Protein AF-A0A7D9LJ79-F1 (afdb_monomer_lite)

Organism: Paramuricea clavata (NCBI:txid317549)

Sequence (318 aa):
ALTKGDRRAATGADLSQFNFDTPYGRNALRQMYSAICESRLFPGVALSAVLTLANASKEYDLDEFIQIMQNCLMSIGVLIDASMVASGVKDKEAGDVSRFLNRILGLSVEKQNLIFNYFCECLHAVIEAAKREGKYNQGVTDIQATSIKIIGEPQEVFTEIRRGTVGTKHVKLLTDRGVSWEMALNRKEQSKGKMDGFYCSKKEQKGIRLYLLAIQKESSTHLFTITRPNTGISPFEEEKSNLLNKYICIPSKDAEAGWKVQYERTLDRCIHGIGCKRSKTCRVGCRTTEIHLLCGGIIPLLSLLETTVARRANSLEL

Radius of gyration: 24.1 Å; chains: 1; bounding box: 59×46×62 Å

pLDDT: mean 79.86, std 15.98, range [24.75, 98.06]

Foldseek 3Di:
DDDDDDPVVPPQDPPPPDDLLDPLNLVLQLQCQLQLLVLHARPQDDPVQLCVSLVPPDDDDSNRLSVLLVVLCVQLVQDDDNVCSVVGGDPVPRRPNVSVLVSLVPDPSSSSSNNVSSSVSSSVRSQVVCVVVVNHDDDDPPLDAPDKDWDDDWAFPPPVVDPDDKTKTKIKIKGFRFQALVNLVVVLVPADDPLFAKKWFPDAQVNAIFIWTWGDDPVDPFWTFIAGRQRGTDPDIDGNVRRVVTIDGDDSVVRNVNRNVQNVCLQQDAPNPDPDPCPNPDNHSRRIDMDMDIDMPCVSCVVVVVVVCVVCVVVPVD

Structure (mmCIF, N/CA/C/O backbone):
data_AF-A0A7D9LJ79-F1
#
_entry.id   AF-A0A7D9LJ79-F1
#
loop_
_atom_site.group_PDB
_atom_site.id
_atom_site.type_symbol
_atom_site.label_atom_id
_atom_site.label_alt_id
_atom_site.label_comp_id
_atom_site.label_asym_id
_atom_site.label_entity_id
_atom_site.label_seq_id
_atom_site.pdbx_PDB_ins_code
_atom_site.Cartn_x
_atom_site.Cartn_y
_atom_site.Cartn_z
_atom_site.occupancy
_atom_site.B_iso_or_equiv
_atom_site.auth_seq_id
_atom_site.auth_comp_id
_atom_site.auth_asym_id
_atom_site.auth_atom_id
_atom_site.pdbx_PDB_model_num
ATOM 1 N N . ALA A 1 1 ? -12.788 -27.646 27.707 1.00 34.09 1 ALA A N 1
ATOM 2 C CA . ALA A 1 1 ? -12.912 -27.570 29.177 1.00 34.09 1 ALA A CA 1
ATOM 3 C C . ALA A 1 1 ? -11.710 -26.776 29.672 1.00 34.09 1 ALA A C 1
ATOM 5 O O . ALA A 1 1 ? -10.616 -27.158 29.303 1.00 34.09 1 ALA A O 1
ATOM 6 N N . LEU A 1 2 ? -11.783 -25.640 30.359 1.00 24.75 2 LEU A N 1
ATOM 7 C CA . LEU A 1 2 ? -12.844 -24.946 31.093 1.00 24.75 2 LEU A CA 1
ATOM 8 C C . LEU A 1 2 ? -13.334 -23.724 30.286 1.00 24.75 2 LEU A C 1
ATOM 10 O O . LEU A 1 2 ? -12.544 -22.883 29.886 1.00 24.75 2 LEU A O 1
ATOM 14 N N . THR A 1 3 ? -14.555 -23.720 29.753 1.00 29.59 3 THR A N 1
ATOM 15 C CA . THR A 1 3 ? -15.785 -23.199 30.386 1.00 29.59 3 THR A CA 1
ATOM 16 C C . THR A 1 3 ? -15.711 -21.739 30.833 1.00 29.59 3 THR A C 1
ATOM 18 O O . THR A 1 3 ? -15.170 -21.434 31.885 1.00 29.59 3 THR A O 1
ATOM 21 N N . LYS A 1 4 ? -16.436 -20.895 30.087 1.00 31.94 4 LYS A N 1
ATOM 22 C CA . LYS A 1 4 ? -17.383 -19.929 30.664 1.00 31.94 4 LYS A CA 1
ATOM 23 C C . LYS A 1 4 ? -16.798 -18.989 31.733 1.00 31.94 4 LYS A C 1
ATOM 25 O O . LYS A 1 4 ? -17.348 -18.881 32.820 1.00 31.94 4 LYS A O 1
ATOM 30 N N . GLY A 1 5 ? -15.720 -18.289 31.392 1.00 26.50 5 GLY A N 1
ATOM 31 C CA . GLY A 1 5 ? -15.383 -17.014 32.023 1.00 26.50 5 GLY A CA 1
ATOM 32 C C . GLY A 1 5 ? -16.155 -15.900 31.321 1.00 26.50 5 GLY A C 1
ATOM 33 O O . GLY A 1 5 ? -16.193 -15.846 30.094 1.00 26.50 5 GLY A O 1
ATOM 34 N N . ASP A 1 6 ? -16.833 -15.083 32.104 1.00 28.97 6 ASP A N 1
ATOM 35 C CA . ASP A 1 6 ? -17.803 -14.071 31.716 1.00 28.97 6 ASP A CA 1
ATOM 36 C C . ASP A 1 6 ? -17.323 -13.124 30.590 1.00 28.97 6 ASP A C 1
ATOM 38 O O . ASP A 1 6 ? -16.462 -12.268 30.787 1.00 28.97 6 ASP A O 1
ATOM 42 N N . ARG A 1 7 ? -17.909 -13.241 29.386 1.00 36.59 7 ARG A N 1
ATOM 43 C CA . ARG A 1 7 ? -17.680 -12.297 28.269 1.00 36.59 7 ARG A CA 1
ATOM 44 C C . ARG A 1 7 ? -18.276 -10.907 28.533 1.00 36.59 7 ARG A C 1
ATOM 46 O O . ARG A 1 7 ? -18.107 -10.019 27.703 1.00 36.59 7 ARG A O 1
ATOM 53 N N . ARG A 1 8 ? -18.969 -10.699 29.659 1.00 34.59 8 ARG A N 1
ATOM 54 C CA . ARG A 1 8 ? -19.566 -9.407 30.020 1.00 34.59 8 ARG A CA 1
ATOM 55 C C . ARG A 1 8 ? -18.608 -8.453 30.737 1.00 34.59 8 ARG A C 1
ATOM 57 O O . ARG A 1 8 ? -19.015 -7.341 31.032 1.00 34.59 8 ARG A O 1
ATOM 64 N N . ALA A 1 9 ? -17.345 -8.820 30.961 1.00 34.16 9 ALA A N 1
ATOM 65 C CA . ALA A 1 9 ? -16.364 -7.899 31.550 1.00 34.16 9 ALA A CA 1
ATOM 66 C C . ALA A 1 9 ? -15.788 -6.858 30.558 1.00 34.16 9 ALA A C 1
ATOM 68 O O . ALA A 1 9 ? -15.045 -5.974 30.967 1.00 34.16 9 ALA A O 1
ATOM 69 N N . ALA A 1 10 ? -16.139 -6.934 29.268 1.00 34.66 10 ALA A N 1
ATOM 70 C CA . ALA A 1 10 ? -15.730 -5.975 28.237 1.00 34.66 10 ALA A CA 1
ATOM 71 C C . ALA A 1 10 ? -16.951 -5.293 27.586 1.00 34.66 10 ALA A C 1
ATOM 73 O O . ALA A 1 10 ? -17.158 -5.355 26.378 1.00 34.66 10 ALA A O 1
ATOM 74 N N . THR A 1 11 ? -17.809 -4.659 28.385 1.00 34.75 11 THR A N 1
ATOM 75 C CA . THR A 1 11 ? -18.943 -3.844 27.905 1.00 34.75 11 THR A CA 1
ATOM 76 C C . THR A 1 11 ? -18.505 -2.427 27.516 1.00 34.75 11 THR A C 1
ATOM 78 O O . THR A 1 11 ? -18.997 -1.458 28.085 1.00 34.75 11 THR A O 1
ATOM 81 N N . GLY A 1 12 ? -17.562 -2.285 26.578 1.00 37.66 12 GLY A N 1
ATOM 82 C CA . GLY A 1 12 ? -17.050 -0.958 26.194 1.00 37.66 12 GLY A CA 1
ATOM 83 C C . GLY A 1 12 ? -16.812 -0.733 24.704 1.00 37.66 12 GLY A C 1
ATOM 84 O O . GLY A 1 12 ? -17.188 0.310 24.185 1.00 37.66 12 GLY A O 1
ATOM 85 N N . ALA A 1 13 ? -16.240 -1.701 23.989 1.00 37.84 13 ALA A N 1
ATOM 86 C CA . ALA A 1 13 ? -16.004 -1.566 22.556 1.00 37.84 13 ALA A CA 1
ATOM 87 C C . ALA A 1 13 ? -16.075 -2.941 21.891 1.00 37.84 13 ALA A C 1
ATOM 89 O O . ALA A 1 13 ? -15.275 -3.830 22.181 1.00 37.84 13 ALA A O 1
ATOM 90 N N . ASP A 1 14 ? -17.054 -3.125 21.010 1.00 37.38 14 ASP A N 1
ATOM 91 C CA . ASP A 1 14 ? -17.137 -4.295 20.144 1.00 37.38 14 ASP A CA 1
ATOM 92 C C . ASP A 1 14 ? -15.974 -4.245 19.138 1.00 37.38 14 ASP A C 1
ATOM 94 O O . ASP A 1 14 ? -16.037 -3.588 18.099 1.00 37.38 14 ASP A O 1
ATOM 98 N N . LEU A 1 15 ? -14.873 -4.920 19.486 1.00 42.84 15 LEU A N 1
ATOM 99 C CA . LEU A 1 15 ? -13.629 -4.989 18.708 1.00 42.84 15 LEU A CA 1
ATOM 100 C C . LEU A 1 15 ? -13.827 -5.557 17.290 1.00 42.84 15 LEU A C 1
ATOM 102 O O . LEU A 1 15 ? -12.930 -5.444 16.459 1.00 42.84 15 LEU A O 1
ATOM 106 N N . SER A 1 16 ? -14.978 -6.177 17.008 1.00 40.31 16 SER A N 1
ATOM 107 C CA . SER A 1 16 ? -15.273 -6.812 15.720 1.00 40.31 16 SER A CA 1
ATOM 108 C C . SER A 1 16 ? -15.808 -5.853 14.651 1.00 40.31 16 SER A C 1
ATOM 110 O O . SER A 1 16 ? -15.825 -6.211 13.474 1.00 40.31 16 SER A O 1
ATOM 112 N N . GLN A 1 17 ? -16.221 -4.637 15.030 1.00 37.62 17 GLN A N 1
ATOM 113 C CA . GLN A 1 17 ? -16.893 -3.706 14.113 1.00 37.62 17 GLN A CA 1
ATOM 114 C C . GLN A 1 17 ? -15.937 -2.816 13.309 1.00 37.62 17 GLN A C 1
ATOM 116 O O . GLN A 1 17 ? -16.347 -2.215 12.316 1.00 37.62 17 GLN A O 1
ATOM 121 N N . PHE A 1 18 ? -14.660 -2.735 13.691 1.00 49.03 18 PHE A N 1
ATOM 122 C CA . PHE A 1 18 ? -13.717 -1.789 13.096 1.00 49.03 18 PHE A CA 1
ATOM 123 C C . PHE A 1 18 ? -12.529 -2.506 12.450 1.00 49.03 18 PHE A C 1
ATOM 125 O O . PHE A 1 18 ? -11.739 -3.175 13.115 1.00 49.03 18 PHE A O 1
ATOM 132 N N . ASN A 1 19 ? -12.365 -2.329 11.135 1.00 63.50 19 ASN A N 1
ATOM 133 C CA . ASN A 1 19 ? -11.135 -2.714 10.451 1.00 63.50 19 ASN A CA 1
ATOM 134 C C . ASN A 1 19 ? -10.039 -1.690 10.779 1.00 63.50 19 ASN A C 1
ATOM 136 O O . ASN A 1 19 ? -9.957 -0.626 10.164 1.00 63.50 19 ASN A O 1
ATOM 140 N N . PHE A 1 20 ? -9.206 -2.006 11.769 1.00 72.88 20 PHE A N 1
ATOM 141 C CA . PHE A 1 20 ? -8.091 -1.152 12.171 1.00 72.88 20 PHE A CA 1
ATOM 142 C C . PHE A 1 20 ? -6.843 -1.322 11.290 1.00 72.88 20 PHE A C 1
ATOM 144 O O . PHE A 1 20 ? -5.924 -0.508 11.395 1.00 72.88 20 PHE A O 1
ATOM 151 N N . ASP A 1 21 ? -6.792 -2.310 10.386 1.00 72.19 21 ASP A N 1
ATOM 152 C CA . ASP A 1 21 ? -5.663 -2.497 9.461 1.00 72.19 21 ASP A CA 1
ATOM 153 C C . ASP A 1 21 ? -5.779 -1.587 8.224 1.00 72.19 21 ASP A C 1
ATOM 155 O O . ASP A 1 21 ? -5.816 -2.002 7.065 1.00 72.19 21 ASP A O 1
ATOM 159 N N . THR A 1 22 ? -5.857 -0.283 8.485 1.00 79.56 22 THR A N 1
ATOM 160 C CA . THR A 1 22 ? -5.872 0.775 7.467 1.00 79.56 22 THR A CA 1
ATOM 161 C C . THR A 1 22 ? -4.524 1.501 7.430 1.00 79.56 22 THR A C 1
ATOM 163 O O . THR A 1 22 ? -3.735 1.413 8.375 1.00 79.56 22 THR A O 1
ATOM 166 N N . PRO A 1 23 ? -4.200 2.264 6.365 1.00 79.06 23 PRO A N 1
ATOM 167 C CA . PRO A 1 23 ? -3.042 3.162 6.388 1.00 79.06 23 PRO A CA 1
ATOM 168 C C . PRO A 1 23 ? -3.039 4.090 7.615 1.00 79.06 23 PRO A C 1
ATOM 170 O O . PRO A 1 23 ? -1.982 4.306 8.205 1.00 79.06 23 PRO A O 1
ATOM 173 N N . TYR A 1 24 ? -4.215 4.563 8.041 1.00 85.06 24 TYR A N 1
ATOM 174 C CA . TYR A 1 24 ? -4.378 5.401 9.230 1.00 85.06 24 TYR A CA 1
ATOM 175 C C . TYR A 1 24 ? -4.128 4.622 10.524 1.00 85.06 24 TYR A C 1
ATOM 177 O O . TYR A 1 24 ? -3.375 5.103 11.361 1.00 85.06 24 TYR A O 1
ATOM 185 N N . GLY A 1 25 ? -4.659 3.402 10.661 1.00 84.94 25 GLY A N 1
ATOM 186 C CA . GLY A 1 25 ? -4.425 2.537 11.825 1.00 84.94 25 GLY A CA 1
ATOM 187 C C . GLY A 1 25 ? -2.959 2.155 12.005 1.00 84.94 25 GLY A C 1
ATOM 188 O O . GLY A 1 25 ? -2.403 2.291 13.094 1.00 84.94 25 GLY A O 1
ATOM 189 N N . ARG A 1 26 ? -2.280 1.780 10.915 1.00 85.94 26 ARG A N 1
ATOM 190 C CA . ARG A 1 26 ? -0.841 1.472 10.943 1.00 85.94 26 ARG A CA 1
ATOM 191 C C . ARG A 1 26 ? 0.000 2.701 11.285 1.00 85.94 26 ARG A C 1
ATOM 193 O O . ARG A 1 26 ? 0.959 2.588 12.046 1.00 85.94 26 ARG A O 1
ATOM 200 N N . ASN A 1 27 ? -0.357 3.869 10.747 1.00 86.62 27 ASN A N 1
ATOM 201 C CA . ASN A 1 27 ? 0.310 5.130 11.071 1.00 86.62 27 ASN A CA 1
ATOM 202 C C . ASN A 1 27 ? 0.081 5.542 12.535 1.00 86.62 27 ASN A C 1
ATOM 204 O O . ASN A 1 27 ? 1.030 5.894 13.229 1.00 86.62 27 ASN A O 1
ATOM 208 N N . ALA A 1 28 ? -1.157 5.446 13.020 1.00 88.81 28 ALA A N 1
ATOM 209 C CA . ALA A 1 28 ? -1.514 5.742 14.402 1.00 88.81 28 ALA A CA 1
ATOM 210 C C . ALA A 1 28 ? -0.752 4.851 15.385 1.00 88.81 28 ALA A C 1
ATOM 212 O O . ALA A 1 28 ? -0.189 5.356 16.349 1.00 88.81 28 ALA A O 1
ATOM 213 N N . LEU A 1 29 ? -0.637 3.551 15.093 1.00 89.56 29 LEU A N 1
ATOM 214 C CA . LEU A 1 29 ? 0.118 2.620 15.927 1.00 89.56 29 LEU A CA 1
ATOM 215 C C . LEU A 1 29 ? 1.609 2.986 16.009 1.00 89.56 29 LEU A C 1
ATOM 217 O O . LEU A 1 29 ? 2.189 2.981 17.093 1.00 89.56 29 LEU A O 1
ATOM 221 N N . ARG A 1 30 ? 2.231 3.345 14.875 1.00 86.88 30 ARG A N 1
ATOM 222 C CA . ARG A 1 30 ? 3.633 3.804 14.846 1.00 86.88 30 ARG A CA 1
ATOM 223 C C . ARG A 1 30 ? 3.834 5.054 15.691 1.00 86.88 30 ARG A C 1
ATOM 225 O O . ARG A 1 30 ? 4.761 5.107 16.494 1.00 86.88 30 ARG A O 1
ATOM 232 N N . GLN A 1 31 ? 2.965 6.044 15.509 1.00 87.19 31 GLN A N 1
ATOM 233 C CA . GLN A 1 31 ? 3.073 7.312 16.219 1.00 87.19 31 GLN A CA 1
ATOM 234 C C . GLN A 1 31 ? 2.778 7.166 17.715 1.00 87.19 31 GLN A C 1
ATOM 236 O O . GLN A 1 31 ? 3.462 7.791 18.521 1.00 87.19 31 GLN A O 1
ATOM 241 N N . MET A 1 32 ? 1.837 6.293 18.089 1.00 91.38 32 MET A N 1
ATOM 242 C CA . MET A 1 32 ? 1.569 5.943 19.483 1.00 91.38 32 MET A CA 1
ATOM 243 C C . MET A 1 32 ? 2.819 5.359 20.144 1.00 91.38 32 MET A C 1
ATOM 245 O O . MET A 1 32 ? 3.214 5.825 21.210 1.00 91.38 32 MET A O 1
ATOM 249 N N . TYR A 1 33 ? 3.477 4.379 19.513 1.00 88.44 33 TYR A N 1
ATOM 250 C CA . TYR A 1 33 ? 4.699 3.816 20.084 1.00 88.44 33 TYR A CA 1
ATOM 251 C C . TYR A 1 33 ? 5.831 4.845 20.184 1.00 88.44 33 TYR A C 1
ATOM 253 O O . TYR A 1 33 ? 6.497 4.891 21.213 1.00 88.44 33 TYR A O 1
ATOM 261 N N . SER A 1 34 ? 6.026 5.688 19.160 1.00 85.25 34 SER A N 1
ATOM 262 C CA . SER A 1 34 ? 7.028 6.768 19.204 1.00 85.25 34 SER A CA 1
ATOM 263 C C . SER A 1 34 ? 6.771 7.716 20.374 1.00 85.25 34 SER A C 1
ATOM 265 O O . SER A 1 34 ? 7.683 8.004 21.139 1.00 85.25 34 SER A O 1
ATOM 267 N N . ALA A 1 35 ? 5.516 8.133 20.570 1.00 87.69 35 ALA A N 1
ATOM 268 C CA . ALA A 1 35 ? 5.133 9.012 21.670 1.00 87.69 35 ALA A CA 1
ATOM 269 C C . ALA A 1 35 ? 5.404 8.373 23.046 1.00 87.69 35 ALA A C 1
ATOM 271 O O . ALA A 1 35 ? 5.974 9.028 23.914 1.00 87.69 35 ALA A O 1
ATOM 272 N N . ILE A 1 36 ? 5.079 7.084 23.222 1.00 88.38 36 ILE A N 1
ATOM 273 C CA . ILE A 1 36 ? 5.354 6.347 24.470 1.00 88.38 36 ILE A CA 1
ATOM 274 C C . ILE A 1 36 ? 6.864 6.247 24.737 1.00 88.38 36 ILE A C 1
ATOM 276 O O . ILE A 1 36 ? 7.292 6.405 25.881 1.00 88.38 36 ILE A O 1
ATOM 280 N N . CYS A 1 37 ? 7.673 5.995 23.702 1.00 83.62 37 CYS A N 1
ATOM 281 C CA . CYS A 1 37 ? 9.132 5.978 23.825 1.00 83.62 37 CYS A CA 1
ATOM 282 C C . CYS A 1 37 ? 9.675 7.358 24.204 1.00 83.62 37 CYS A C 1
ATOM 284 O O . CYS A 1 37 ? 10.494 7.461 25.103 1.00 83.62 37 CYS A O 1
ATOM 286 N N . GLU A 1 38 ? 9.180 8.422 23.575 1.00 83.75 38 GLU A N 1
ATOM 287 C CA . GLU A 1 38 ? 9.556 9.813 23.862 1.00 83.75 38 GLU A CA 1
ATOM 288 C C . GLU A 1 38 ? 8.999 10.336 25.202 1.00 83.75 38 GLU A C 1
ATOM 290 O O . GLU A 1 38 ? 9.101 11.530 25.478 1.00 83.75 38 GLU A O 1
ATOM 295 N N . SER A 1 39 ? 8.402 9.465 26.023 1.00 86.94 39 SER A N 1
ATOM 296 C CA . SER A 1 39 ? 7.765 9.799 27.299 1.00 86.94 39 SER A CA 1
ATOM 297 C C . SER A 1 39 ? 6.798 10.981 27.184 1.00 86.94 39 SER A C 1
ATOM 299 O O . SER A 1 39 ? 6.826 11.914 27.984 1.00 86.94 39 SER A O 1
ATOM 301 N N . ARG A 1 40 ? 5.923 10.948 26.171 1.00 87.94 40 ARG A N 1
ATOM 302 C CA . ARG A 1 40 ? 4.884 11.964 25.959 1.00 87.94 40 ARG A CA 1
ATOM 303 C C . ARG A 1 40 ? 3.581 11.370 25.438 1.00 87.94 40 ARG A C 1
ATOM 305 O O . ARG A 1 40 ? 3.535 10.260 24.910 1.00 87.94 40 ARG A O 1
ATOM 312 N N . LEU A 1 41 ? 2.513 12.160 25.506 1.00 87.69 41 LEU A N 1
ATOM 313 C CA . LEU A 1 41 ? 1.281 11.856 24.782 1.00 87.69 41 LEU A CA 1
ATOM 314 C C . LEU A 1 41 ? 1.398 12.202 23.297 1.00 87.69 41 LEU A C 1
ATOM 316 O O . LEU A 1 41 ? 2.131 13.108 22.877 1.00 87.69 41 LEU A O 1
ATOM 320 N N . PHE A 1 42 ? 0.642 11.464 22.491 1.00 88.19 42 PHE A N 1
ATOM 321 C CA . PHE A 1 42 ? 0.476 11.768 21.083 1.00 88.19 42 PHE A CA 1
ATOM 322 C C . PHE A 1 42 ? -0.227 13.132 20.908 1.00 88.19 42 PHE A C 1
ATOM 324 O O . PHE A 1 42 ? -1.210 13.401 21.606 1.00 88.19 42 PHE A O 1
ATOM 331 N N . PRO A 1 43 ? 0.236 14.019 20.003 1.00 84.81 43 PRO A N 1
ATOM 332 C CA . PRO A 1 43 ? -0.355 15.341 19.849 1.00 84.81 43 PRO A CA 1
ATOM 333 C C . PRO A 1 43 ? -1.809 15.238 19.388 1.00 84.81 43 PRO A C 1
ATOM 335 O O . PRO A 1 43 ? -2.116 14.550 18.416 1.00 84.81 43 PRO A O 1
ATOM 338 N N . GLY A 1 44 ? -2.700 15.948 20.078 1.00 81.94 44 GLY A N 1
ATOM 339 C CA . GLY A 1 44 ? -4.141 15.890 19.826 1.00 81.94 44 GLY A CA 1
ATOM 340 C C . GLY A 1 44 ? -4.892 14.847 20.656 1.00 81.94 44 GLY A C 1
ATOM 341 O O . GLY A 1 44 ? -6.108 14.770 20.523 1.00 81.94 44 GLY A O 1
ATOM 342 N N . VAL A 1 45 ? -4.209 14.094 21.526 1.00 88.44 45 VAL A N 1
ATOM 343 C CA . VAL A 1 45 ? -4.843 13.179 22.488 1.00 88.44 45 VAL A CA 1
ATOM 344 C C . VAL A 1 45 ? -4.865 13.806 23.877 1.00 88.44 45 VAL A C 1
ATOM 346 O O . VAL A 1 45 ? -3.832 14.236 24.391 1.00 88.44 45 VAL A O 1
ATOM 349 N N . ALA A 1 46 ? -6.042 13.830 24.499 1.00 87.69 46 ALA A N 1
ATOM 350 C CA . ALA A 1 46 ? -6.210 14.244 25.887 1.00 87.69 46 ALA A CA 1
ATOM 351 C C . ALA A 1 46 ? -6.207 13.020 26.812 1.00 87.69 46 ALA A C 1
ATOM 353 O O . ALA A 1 46 ? -6.963 12.074 26.591 1.00 87.69 46 ALA A O 1
ATOM 354 N N . LEU A 1 47 ? -5.405 13.052 27.883 1.00 86.06 47 LEU A N 1
ATOM 355 C CA . LEU A 1 47 ? -5.348 11.957 28.862 1.00 86.06 47 LEU A CA 1
ATOM 356 C C . LEU A 1 47 ? -6.733 11.647 29.447 1.00 86.06 47 LEU A C 1
ATOM 358 O O . LEU A 1 47 ? -7.128 10.490 29.531 1.00 86.06 47 LEU A O 1
ATOM 362 N N . SER A 1 48 ? -7.503 12.685 29.775 1.00 84.50 48 SER A N 1
ATOM 363 C CA . SER A 1 48 ? -8.862 12.556 30.306 1.00 84.50 48 SER A CA 1
ATOM 364 C C . SER A 1 48 ? -9.800 11.783 29.373 1.00 84.50 48 SER A C 1
ATOM 366 O O . SER A 1 48 ? -10.614 10.993 29.852 1.00 84.50 48 SER A O 1
ATOM 368 N N . ALA A 1 49 ? -9.663 11.949 28.053 1.00 83.00 49 ALA A N 1
ATOM 369 C CA . ALA A 1 49 ? -10.455 11.212 27.070 1.00 83.00 49 ALA A CA 1
ATOM 370 C C . ALA A 1 49 ? -10.120 9.713 27.102 1.00 83.00 49 ALA A C 1
ATOM 372 O O . ALA A 1 49 ? -11.021 8.878 27.181 1.00 83.00 49 ALA A O 1
ATOM 373 N N . VAL A 1 50 ? -8.827 9.375 27.149 1.00 83.81 50 VAL A N 1
ATOM 374 C CA . VAL A 1 50 ? -8.351 7.986 27.251 1.00 83.81 50 VAL A CA 1
ATOM 375 C C . VAL A 1 50 ? -8.855 7.320 28.532 1.00 83.81 50 VAL A C 1
ATOM 377 O O . VAL A 1 50 ? -9.375 6.206 28.484 1.00 83.81 50 VAL A O 1
ATOM 380 N N . LEU A 1 51 ? -8.730 8.001 29.676 1.00 84.19 51 LEU A N 1
ATOM 381 C CA . LEU A 1 51 ? -9.138 7.463 30.977 1.00 84.19 51 LEU A CA 1
ATOM 382 C C . LEU A 1 51 ? -10.653 7.248 31.069 1.00 84.19 51 LEU A C 1
ATOM 384 O O . LEU A 1 51 ? -11.095 6.224 31.594 1.00 84.19 51 LEU A O 1
ATOM 388 N N . THR A 1 52 ? -11.435 8.173 30.504 1.00 81.94 52 THR A N 1
ATOM 389 C CA . THR A 1 52 ? -12.900 8.065 30.437 1.00 81.94 52 THR A CA 1
ATOM 390 C C . THR A 1 52 ? -13.316 6.857 29.599 1.00 81.94 52 THR A C 1
ATOM 392 O O . THR A 1 52 ? -14.108 6.036 30.056 1.00 81.94 52 THR A O 1
ATOM 395 N N . LEU A 1 53 ? -12.741 6.692 28.402 1.00 75.50 53 LEU A N 1
ATOM 396 C CA . LEU A 1 53 ? -13.040 5.558 27.516 1.00 75.50 53 LEU A CA 1
ATOM 397 C C . LEU A 1 53 ? -12.590 4.213 28.103 1.00 75.50 53 LEU A C 1
ATOM 399 O O . LEU A 1 53 ? -13.224 3.183 27.871 1.00 75.50 53 LEU A O 1
ATOM 403 N N . ALA A 1 54 ? -11.507 4.212 28.881 1.00 75.62 54 ALA A N 1
ATOM 404 C CA . ALA A 1 54 ? -10.994 3.016 29.537 1.00 75.62 54 ALA A CA 1
ATOM 405 C C . ALA A 1 54 ? -11.773 2.602 30.793 1.00 75.62 54 ALA A C 1
ATOM 407 O O . ALA A 1 54 ? -11.473 1.539 31.339 1.00 75.62 54 ALA A O 1
ATOM 408 N N . ASN A 1 55 ? -12.755 3.400 31.241 1.00 76.88 55 ASN A N 1
ATOM 409 C CA . ASN A 1 55 ? -13.415 3.242 32.541 1.00 76.88 55 ASN A CA 1
ATOM 410 C C . ASN A 1 55 ? -12.388 3.059 33.670 1.00 76.88 55 ASN A C 1
ATOM 412 O O . ASN A 1 55 ? -12.496 2.144 34.490 1.00 76.88 55 ASN A O 1
ATOM 416 N N . ALA A 1 56 ? -11.344 3.893 33.667 1.00 75.38 56 ALA A N 1
ATOM 417 C CA . ALA A 1 56 ? -10.278 3.807 34.651 1.00 75.38 56 ALA A CA 1
ATOM 418 C C . ALA A 1 56 ? -10.842 4.026 36.064 1.00 75.38 56 ALA A C 1
ATOM 420 O O . ALA A 1 56 ? -11.482 5.033 36.351 1.00 75.38 56 ALA A O 1
ATOM 421 N N . SER A 1 57 ? -10.584 3.077 36.962 1.00 66.69 57 SER A N 1
ATOM 422 C CA . SER A 1 57 ? -11.036 3.117 38.357 1.00 66.69 57 SER A CA 1
ATOM 423 C C . SER A 1 57 ? -10.251 4.104 39.229 1.00 66.69 57 SER A C 1
ATOM 425 O O . SER A 1 57 ? -10.631 4.350 40.372 1.00 66.69 57 SER A O 1
ATOM 427 N N . LYS A 1 58 ? -9.160 4.669 38.700 1.00 75.69 58 LYS A N 1
ATOM 428 C CA . LYS A 1 58 ? -8.278 5.622 39.372 1.00 75.69 58 LYS A CA 1
ATOM 429 C C . LYS A 1 58 ? -7.892 6.737 38.400 1.00 75.69 58 LYS A C 1
ATOM 431 O O . LYS A 1 58 ? -7.718 6.479 37.209 1.00 75.69 58 LYS A O 1
ATOM 436 N N . GLU A 1 59 ? -7.732 7.953 38.912 1.00 76.56 59 GLU A N 1
ATOM 437 C CA . GLU A 1 59 ? -7.044 9.009 38.172 1.00 76.56 59 GLU A CA 1
ATOM 438 C C . GLU A 1 59 ? -5.556 8.664 38.084 1.00 76.56 59 GLU A C 1
ATOM 440 O O . GLU A 1 59 ? -4.942 8.279 39.081 1.00 76.56 59 GLU A O 1
ATOM 445 N N . TYR A 1 60 ? -5.012 8.770 36.875 1.00 80.19 60 TYR A N 1
ATOM 446 C CA . TYR A 1 60 ? -3.587 8.650 36.603 1.00 80.19 60 TYR A CA 1
ATOM 447 C C . TYR A 1 60 ? -3.078 10.029 36.214 1.00 80.19 60 TYR A C 1
ATOM 449 O O . TYR A 1 60 ? -3.705 10.703 35.387 1.00 80.19 60 TYR A O 1
ATOM 457 N N . ASP A 1 61 ? -1.941 10.434 36.770 1.00 86.38 61 ASP A N 1
ATOM 458 C CA . ASP A 1 61 ? -1.201 11.543 36.183 1.00 86.38 61 ASP A CA 1
ATOM 459 C C . ASP A 1 61 ? -0.524 11.108 34.867 1.00 86.38 61 ASP A C 1
ATOM 461 O O . ASP A 1 61 ? -0.578 9.945 34.442 1.00 86.38 61 ASP A O 1
ATOM 465 N N . LEU A 1 62 ? 0.060 12.077 34.162 1.00 85.25 62 LEU A N 1
ATOM 466 C CA . LEU A 1 62 ? 0.682 11.842 32.863 1.00 85.25 62 LEU A CA 1
ATOM 467 C C . LEU A 1 62 ? 1.860 10.862 32.953 1.00 85.25 62 LEU A C 1
ATOM 469 O O . LEU A 1 62 ? 1.995 9.991 32.090 1.00 85.25 62 LEU A O 1
ATOM 473 N N . ASP A 1 63 ? 2.684 10.996 33.988 1.00 86.19 63 ASP A N 1
ATOM 474 C CA . ASP A 1 63 ? 3.906 10.216 34.156 1.00 86.19 63 ASP A CA 1
ATOM 475 C C . ASP A 1 63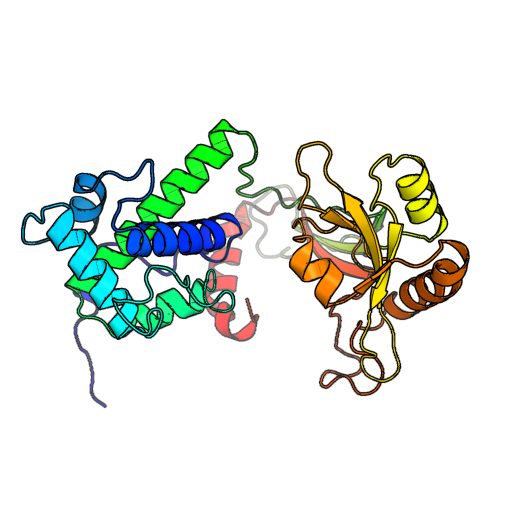 ? 3.572 8.769 34.542 1.00 86.19 63 ASP A C 1
ATOM 477 O O . ASP A 1 63 ? 4.104 7.825 33.950 1.00 86.19 63 ASP A O 1
ATOM 481 N N . GLU A 1 64 ? 2.610 8.574 35.448 1.00 88.19 64 GLU A N 1
ATOM 482 C CA . GLU A 1 64 ? 2.051 7.272 35.808 1.00 88.19 64 GLU A CA 1
ATOM 483 C C . GLU A 1 64 ? 1.456 6.568 34.584 1.00 88.19 64 GLU A C 1
ATOM 485 O O . GLU A 1 64 ? 1.740 5.389 34.340 1.00 88.19 64 GLU A O 1
ATOM 490 N N . PHE A 1 65 ? 0.659 7.280 33.779 1.00 89.62 65 PHE A N 1
ATOM 491 C CA . PHE A 1 65 ? 0.069 6.719 32.565 1.00 89.62 65 PHE A CA 1
ATOM 492 C C . PHE A 1 65 ? 1.146 6.270 31.569 1.00 89.62 65 PHE A C 1
ATOM 494 O O . PHE A 1 65 ? 1.104 5.136 31.079 1.00 89.62 65 PHE A O 1
ATOM 501 N N . ILE A 1 66 ? 2.136 7.124 31.293 1.00 88.62 66 ILE A N 1
ATOM 502 C CA . ILE A 1 66 ? 3.240 6.810 30.376 1.00 88.62 66 ILE A CA 1
ATOM 503 C C . ILE A 1 66 ? 4.035 5.609 30.888 1.00 88.62 66 ILE A C 1
ATOM 505 O O . ILE A 1 66 ? 4.325 4.694 30.112 1.00 88.62 66 ILE A O 1
ATOM 509 N N . GLN A 1 67 ? 4.317 5.550 32.190 1.00 89.00 67 GLN A N 1
ATOM 510 C CA . GLN A 1 67 ? 5.026 4.428 32.794 1.00 89.00 67 GLN A CA 1
ATOM 511 C C . GLN A 1 67 ? 4.242 3.115 32.642 1.00 89.00 67 GLN A C 1
ATOM 513 O O . GLN A 1 67 ? 4.825 2.070 32.329 1.00 89.00 67 GLN A O 1
ATOM 518 N N . ILE A 1 68 ? 2.914 3.148 32.804 1.00 89.81 68 ILE A N 1
ATOM 519 C CA . ILE A 1 68 ? 2.046 1.989 32.549 1.00 89.81 68 ILE A CA 1
ATOM 520 C C . ILE A 1 68 ? 2.111 1.589 31.074 1.00 89.81 68 ILE A C 1
ATOM 522 O O . ILE A 1 68 ? 2.247 0.397 30.787 1.00 89.81 68 ILE A O 1
ATOM 526 N N . MET A 1 69 ? 2.052 2.544 30.142 1.00 90.44 69 MET A N 1
ATOM 527 C CA . MET A 1 69 ? 2.141 2.265 28.704 1.00 90.44 69 MET A CA 1
ATOM 528 C C . MET A 1 69 ? 3.481 1.624 28.331 1.00 90.44 69 MET A C 1
ATOM 530 O O . MET A 1 69 ? 3.494 0.596 27.653 1.00 90.44 69 MET A O 1
ATOM 534 N N . GLN A 1 70 ? 4.600 2.152 28.830 1.00 88.94 70 GLN A N 1
ATOM 535 C CA . GLN A 1 70 ? 5.934 1.578 28.621 1.00 88.94 70 GLN A CA 1
ATOM 536 C C . GLN A 1 70 ? 6.024 0.149 29.171 1.00 88.94 70 GLN A C 1
ATOM 538 O O . GLN A 1 70 ? 6.481 -0.761 28.475 1.00 88.94 70 GLN A O 1
ATOM 543 N N . ASN A 1 71 ? 5.499 -0.083 30.378 1.00 87.19 71 ASN A N 1
ATOM 544 C CA . ASN A 1 71 ? 5.435 -1.415 30.982 1.00 87.19 71 ASN A CA 1
ATOM 545 C C . ASN A 1 71 ? 4.572 -2.385 30.165 1.00 87.19 71 ASN A C 1
ATOM 547 O O . ASN A 1 71 ? 4.926 -3.559 30.020 1.00 87.19 71 ASN A O 1
ATOM 551 N N . CYS A 1 72 ? 3.459 -1.908 29.602 1.00 88.31 72 CYS A N 1
ATOM 552 C CA . CYS A 1 72 ? 2.633 -2.698 28.694 1.00 88.31 72 CYS A CA 1
ATOM 553 C C . CYS A 1 72 ? 3.425 -3.076 27.441 1.00 88.31 72 CYS A C 1
ATOM 555 O O . CYS A 1 72 ? 3.466 -4.259 27.114 1.00 88.31 72 CYS A O 1
ATOM 557 N N . LEU A 1 73 ? 4.105 -2.116 26.797 1.00 86.38 73 LEU A N 1
ATOM 558 C CA . LEU A 1 73 ? 4.919 -2.351 25.598 1.00 86.38 73 LEU A CA 1
ATOM 559 C C . LEU A 1 73 ? 6.081 -3.328 25.837 1.00 86.38 73 LEU A C 1
ATOM 561 O O . LEU A 1 73 ? 6.364 -4.156 24.967 1.00 86.38 73 LEU A O 1
ATOM 565 N N . MET A 1 74 ? 6.721 -3.280 27.008 1.00 84.81 74 MET A N 1
ATOM 566 C CA . MET A 1 74 ? 7.720 -4.278 27.412 1.00 84.81 74 MET A CA 1
ATOM 567 C C . MET A 1 74 ? 7.088 -5.663 27.597 1.00 84.81 74 MET A C 1
ATOM 569 O O . MET A 1 74 ? 7.590 -6.650 27.063 1.00 84.81 74 MET A O 1
ATOM 573 N N . SER A 1 75 ? 5.942 -5.738 28.280 1.00 83.56 75 SER A N 1
ATOM 574 C CA . SER A 1 75 ? 5.240 -7.005 28.550 1.00 83.56 75 SER A CA 1
ATOM 575 C C . SER A 1 75 ? 4.781 -7.711 27.271 1.00 83.56 75 SER A C 1
ATOM 577 O O . SER A 1 75 ? 4.802 -8.937 27.196 1.00 83.56 75 SER A O 1
ATOM 579 N N . ILE A 1 76 ? 4.398 -6.949 26.242 1.00 82.69 76 ILE A N 1
ATOM 580 C CA . ILE A 1 76 ? 4.016 -7.493 24.932 1.00 82.69 76 ILE A CA 1
ATOM 581 C C . ILE A 1 76 ? 5.204 -7.700 23.974 1.00 82.69 76 ILE A C 1
ATOM 583 O O . ILE A 1 76 ? 5.004 -8.049 22.807 1.00 82.69 76 ILE A O 1
ATOM 587 N N . GLY A 1 77 ? 6.438 -7.478 24.442 1.00 74.81 77 GLY A N 1
ATOM 588 C CA . GLY A 1 77 ? 7.667 -7.700 23.678 1.00 74.81 77 GLY A CA 1
ATOM 589 C C . GLY A 1 77 ? 7.894 -6.718 22.525 1.00 74.81 77 GLY A C 1
ATOM 590 O O . GLY A 1 77 ? 8.610 -7.054 21.584 1.00 74.81 77 GLY A O 1
ATOM 591 N N . VAL A 1 78 ? 7.268 -5.535 22.573 1.00 74.31 78 VAL A N 1
ATOM 592 C CA . VAL A 1 78 ? 7.491 -4.439 21.610 1.00 74.31 78 VAL A CA 1
ATOM 593 C C . VAL A 1 78 ? 8.738 -3.632 21.991 1.00 74.31 78 VAL A C 1
ATOM 595 O O . VAL A 1 78 ? 9.496 -3.224 21.110 1.00 74.31 78 VAL A O 1
ATOM 598 N N . LEU A 1 79 ? 8.987 -3.454 23.293 1.00 66.38 79 LEU A N 1
ATOM 599 C CA . LEU A 1 79 ? 10.216 -2.864 23.840 1.00 66.38 79 LEU A CA 1
ATOM 600 C C . LEU A 1 79 ? 11.109 -3.949 24.458 1.00 66.38 79 LEU A C 1
ATOM 602 O O . LEU A 1 79 ? 10.606 -4.909 25.034 1.00 66.38 79 LEU A O 1
ATOM 606 N N . ILE A 1 80 ? 12.431 -3.796 24.319 1.00 59.53 80 ILE A N 1
ATOM 607 C CA . ILE A 1 80 ? 13.433 -4.761 24.818 1.00 59.53 80 ILE A CA 1
ATOM 608 C C . ILE A 1 80 ? 14.113 -4.258 26.097 1.00 59.53 80 ILE A C 1
ATOM 610 O O . ILE A 1 80 ? 14.452 -5.071 26.948 1.00 59.53 80 ILE A O 1
ATOM 614 N N . ASP A 1 81 ? 14.293 -2.942 26.245 1.00 55.44 81 ASP A N 1
ATOM 615 C CA . ASP A 1 81 ? 14.856 -2.326 27.449 1.00 55.44 81 ASP A CA 1
ATOM 616 C C . ASP A 1 81 ? 14.366 -0.872 27.595 1.00 55.44 81 ASP A C 1
ATOM 618 O O . ASP A 1 81 ? 14.208 -0.167 26.593 1.00 55.44 81 ASP A O 1
ATOM 622 N N . ALA A 1 82 ? 14.162 -0.421 28.835 1.00 47.62 82 ALA A N 1
ATOM 623 C CA . ALA A 1 82 ? 13.792 0.950 29.189 1.00 47.62 82 ALA A CA 1
ATOM 624 C C . ALA A 1 82 ? 14.900 1.966 28.842 1.00 47.62 82 ALA A C 1
ATOM 626 O O . ALA A 1 82 ? 14.614 3.141 28.631 1.00 47.62 82 ALA A O 1
ATOM 627 N N . SER A 1 83 ? 16.158 1.520 28.709 1.00 44.41 83 SER A N 1
ATOM 628 C CA . SER A 1 83 ? 17.285 2.368 28.277 1.00 44.41 83 SER A CA 1
ATOM 629 C C . SER A 1 83 ? 17.381 2.562 26.751 1.00 44.41 83 SER A C 1
ATOM 631 O O . SER A 1 83 ? 18.082 3.453 26.272 1.00 44.41 83 SER A O 1
ATOM 633 N N . MET A 1 84 ? 16.639 1.769 25.964 1.00 47.91 84 MET A N 1
ATOM 634 C CA . MET A 1 84 ? 16.636 1.800 24.491 1.00 47.91 84 MET A CA 1
ATOM 635 C C . MET A 1 84 ? 15.547 2.710 23.904 1.00 47.91 84 MET A C 1
ATOM 637 O O . MET A 1 84 ? 15.224 2.608 22.720 1.00 47.91 84 MET A O 1
ATOM 641 N N . VAL A 1 85 ? 15.043 3.658 24.699 1.00 48.16 85 VAL A N 1
ATOM 642 C CA . VAL A 1 85 ? 14.217 4.793 24.247 1.00 48.16 85 VAL A CA 1
ATOM 643 C C . VAL A 1 85 ? 14.868 5.540 23.067 1.00 48.16 85 VAL A C 1
ATOM 645 O O . VAL A 1 85 ? 14.170 6.052 22.197 1.00 48.16 85 VAL A O 1
ATOM 648 N N . ALA A 1 86 ? 16.203 5.514 22.965 1.00 41.72 86 ALA A N 1
ATOM 649 C CA . ALA A 1 86 ? 16.958 6.127 21.871 1.00 41.72 86 ALA A CA 1
ATOM 650 C C . ALA A 1 86 ? 17.063 5.283 20.578 1.00 41.72 86 ALA A C 1
ATOM 652 O O . ALA A 1 86 ? 17.401 5.836 19.534 1.00 41.72 86 ALA A O 1
ATOM 653 N N . SER A 1 87 ? 16.797 3.968 20.616 1.00 45.28 87 SER A N 1
ATOM 654 C CA . SER A 1 87 ? 17.035 3.062 19.467 1.00 45.28 87 SER A CA 1
ATOM 655 C C . SER A 1 87 ? 15.773 2.655 18.695 1.00 45.28 87 SER A C 1
ATOM 657 O O . SER A 1 87 ? 15.871 1.927 17.708 1.00 45.28 87 SER A O 1
ATOM 659 N N . GLY A 1 88 ? 14.603 3.160 19.096 1.00 52.44 88 GLY A N 1
ATOM 660 C CA . GLY A 1 88 ? 13.352 3.004 18.355 1.00 52.44 88 GLY A CA 1
ATOM 661 C C . GLY A 1 88 ? 12.732 1.601 18.414 1.00 52.44 88 GLY A C 1
ATOM 662 O O . GLY A 1 88 ? 13.379 0.583 18.662 1.00 52.44 88 GLY A O 1
ATOM 663 N N . VAL A 1 89 ? 11.420 1.547 18.179 1.00 57.03 89 VAL A N 1
ATOM 664 C CA . VAL A 1 89 ? 10.682 0.293 17.977 1.00 57.03 89 VAL A CA 1
ATOM 665 C C . VAL A 1 89 ? 11.255 -0.416 16.753 1.00 57.03 89 VAL A C 1
ATOM 667 O O . VAL A 1 89 ? 11.507 0.222 15.734 1.00 57.03 89 VAL A O 1
ATOM 670 N N . LYS A 1 90 ? 11.419 -1.744 16.798 1.00 56.53 90 LYS A N 1
ATOM 671 C CA . LYS A 1 90 ? 11.815 -2.511 15.606 1.00 56.53 90 LYS A CA 1
ATOM 672 C C . LYS A 1 90 ? 10.841 -2.209 14.456 1.00 56.53 90 LYS A C 1
ATOM 674 O O . LYS A 1 90 ? 9.676 -2.585 14.540 1.00 56.53 90 LYS A O 1
ATOM 679 N N . ASP A 1 91 ? 11.326 -1.631 13.354 1.00 54.66 91 ASP A N 1
ATOM 680 C CA . ASP A 1 91 ? 10.532 -1.234 12.169 1.00 54.66 91 ASP A CA 1
ATOM 681 C C . ASP A 1 91 ? 9.583 -2.320 11.633 1.00 54.66 91 ASP A C 1
ATOM 683 O O . ASP A 1 91 ? 8.537 -2.032 11.058 1.00 54.66 91 ASP A O 1
ATOM 687 N N . LYS A 1 92 ? 9.932 -3.599 11.827 1.00 53.94 92 LYS A N 1
ATOM 688 C CA . LYS A 1 92 ? 9.097 -4.741 11.421 1.00 53.94 92 LYS A CA 1
ATOM 689 C C . LYS A 1 92 ? 7.838 -4.929 12.276 1.00 53.94 92 LYS A C 1
ATOM 691 O O . LYS A 1 92 ? 6.942 -5.645 11.849 1.00 53.94 92 LYS A O 1
ATOM 696 N N . GLU A 1 93 ? 7.794 -4.352 13.472 1.00 57.00 93 GLU A N 1
ATOM 697 C CA . GLU A 1 93 ? 6.666 -4.428 14.412 1.00 57.00 93 GLU A CA 1
ATOM 698 C C . GLU A 1 93 ? 5.904 -3.099 14.520 1.00 57.00 93 GLU A C 1
ATOM 700 O O . GLU A 1 93 ? 4.752 -3.070 14.956 1.00 57.00 93 GLU A O 1
ATOM 705 N N . ALA A 1 94 ? 6.520 -2.004 14.073 1.00 61.12 94 ALA A N 1
ATOM 706 C CA . ALA A 1 94 ? 5.928 -0.679 14.029 1.00 61.12 94 ALA A CA 1
ATOM 707 C C . ALA A 1 94 ? 4.870 -0.613 12.905 1.00 61.12 94 ALA A C 1
ATOM 709 O O . ALA A 1 94 ? 5.168 -0.321 11.743 1.00 61.12 94 ALA A O 1
ATOM 710 N N . GLY A 1 95 ? 3.612 -0.912 13.241 1.00 64.75 95 GLY A N 1
ATOM 711 C CA . GLY A 1 95 ? 2.468 -0.808 12.327 1.00 64.75 95 GLY A CA 1
ATOM 712 C C . GLY A 1 95 ? 1.783 -2.127 11.960 1.00 64.75 95 GLY A C 1
ATOM 713 O O . GLY A 1 95 ? 0.968 -2.119 11.048 1.00 64.75 95 GLY A O 1
ATOM 714 N N . ASP A 1 96 ? 2.085 -3.243 12.628 1.00 79.88 96 ASP A N 1
ATOM 715 C CA . ASP A 1 96 ? 1.284 -4.474 12.517 1.00 79.88 96 ASP A CA 1
ATOM 716 C C . ASP A 1 96 ? 0.140 -4.435 13.545 1.00 79.88 96 ASP A C 1
ATOM 718 O O . ASP A 1 96 ? 0.315 -4.780 14.719 1.00 79.88 96 ASP A O 1
ATOM 722 N N . VAL A 1 97 ? -1.025 -3.949 13.107 1.00 82.00 97 VAL A N 1
ATOM 723 C CA . VAL A 1 97 ? -2.193 -3.727 13.974 1.00 82.00 97 VAL A CA 1
ATOM 724 C C . VAL A 1 97 ? -2.778 -5.049 14.465 1.00 82.00 97 VAL A C 1
ATOM 726 O O . VAL A 1 97 ? -3.066 -5.184 15.652 1.00 82.00 97 VAL A O 1
ATOM 729 N N . SER A 1 98 ? -2.884 -6.061 13.601 1.00 78.50 98 SER A N 1
ATOM 730 C CA . SER A 1 98 ? -3.386 -7.385 13.987 1.00 78.50 98 SER A CA 1
ATOM 731 C C . SER A 1 98 ? -2.504 -8.033 15.052 1.00 78.50 98 SER A C 1
ATOM 733 O O . SER A 1 98 ? -3.007 -8.613 16.016 1.00 78.50 98 SER A O 1
ATOM 735 N N . ARG A 1 99 ? -1.178 -7.919 14.927 1.00 81.12 99 ARG A N 1
ATOM 736 C CA . ARG A 1 99 ? -0.250 -8.407 15.952 1.00 81.12 99 ARG A CA 1
ATOM 737 C C . ARG A 1 99 ? -0.355 -7.610 17.249 1.00 81.12 99 ARG A C 1
ATOM 739 O O . ARG A 1 99 ? -0.311 -8.232 18.306 1.00 81.12 99 ARG A O 1
ATOM 746 N N . PHE A 1 100 ? -0.496 -6.285 17.191 1.00 84.75 100 PHE A N 1
ATOM 747 C CA . PHE A 1 100 ? -0.727 -5.458 18.381 1.00 84.75 100 PHE A CA 1
ATOM 748 C C . PHE A 1 100 ? -1.982 -5.911 19.137 1.00 84.75 100 PHE A C 1
ATOM 750 O O . PHE A 1 100 ? -1.880 -6.259 20.312 1.00 84.75 100 PHE A O 1
ATOM 757 N N . LEU A 1 101 ? -3.123 -6.017 18.447 1.00 83.56 101 LEU A N 1
ATOM 758 C CA . LEU A 1 101 ? -4.389 -6.456 19.042 1.00 83.56 101 LEU A CA 1
ATOM 759 C C . LEU A 1 101 ? -4.278 -7.854 19.661 1.00 83.56 101 LEU A C 1
ATOM 761 O O . LEU A 1 101 ? -4.711 -8.070 20.787 1.00 83.56 101 LEU A O 1
ATOM 765 N N . ASN A 1 102 ? -3.625 -8.793 18.975 1.00 84.44 102 ASN A N 1
ATOM 766 C CA . ASN A 1 102 ? -3.411 -10.137 19.517 1.00 84.44 102 ASN A CA 1
ATOM 767 C C . ASN A 1 102 ? -2.479 -10.153 20.738 1.00 84.44 102 ASN A C 1
ATOM 769 O O . ASN A 1 102 ? -2.638 -10.989 21.624 1.00 84.44 102 ASN A O 1
ATOM 773 N N . ARG A 1 103 ? -1.498 -9.247 20.793 1.00 83.94 103 ARG A N 1
ATOM 774 C CA . ARG A 1 103 ? -0.529 -9.170 21.891 1.00 83.94 103 ARG A CA 1
ATOM 775 C C . ARG A 1 103 ? -1.105 -8.504 23.142 1.00 83.94 103 ARG A C 1
ATOM 777 O O . ARG A 1 103 ? -0.789 -8.949 24.243 1.00 83.94 103 ARG A O 1
ATOM 784 N N . ILE A 1 104 ? -1.959 -7.485 22.999 1.00 85.94 104 ILE A N 1
ATOM 785 C CA . ILE A 1 104 ? -2.568 -6.824 24.165 1.00 85.94 104 ILE A CA 1
ATOM 786 C C . ILE A 1 104 ? -3.490 -7.765 24.942 1.00 85.94 104 ILE A C 1
ATOM 788 O O . ILE A 1 104 ? -3.574 -7.626 26.154 1.00 85.94 104 ILE A O 1
ATOM 792 N N . LEU A 1 105 ? -4.077 -8.788 24.306 1.00 82.56 105 LEU A N 1
ATOM 793 C CA . LEU A 1 105 ? -4.902 -9.805 24.982 1.00 82.56 105 LEU A CA 1
ATOM 794 C C . LEU A 1 105 ? -4.171 -10.556 26.112 1.00 82.56 105 LEU A C 1
ATOM 796 O O . LEU A 1 105 ? -4.824 -11.179 26.945 1.00 82.56 105 LEU A O 1
ATOM 800 N N . GLY A 1 106 ? -2.835 -10.505 26.152 1.00 81.31 106 GLY A N 1
ATOM 801 C CA . GLY A 1 106 ? -2.029 -11.054 27.246 1.00 81.31 106 GLY A CA 1
ATOM 802 C C . GLY A 1 106 ? -1.903 -10.152 28.484 1.00 81.31 106 GLY A C 1
ATOM 803 O O . GLY A 1 106 ? -1.322 -10.580 29.477 1.00 81.31 106 GLY A O 1
ATOM 804 N N . LEU A 1 107 ? -2.400 -8.910 28.444 1.00 85.81 107 LEU A N 1
ATOM 805 C CA . LEU A 1 107 ? -2.341 -7.950 29.557 1.00 85.81 107 LEU A CA 1
ATOM 806 C C . LEU A 1 107 ? -3.538 -8.109 30.514 1.00 85.81 107 LEU A C 1
ATOM 808 O O . LEU A 1 107 ? -4.500 -8.805 30.199 1.00 85.81 107 LEU A O 1
ATOM 812 N N . SER A 1 108 ? -3.520 -7.447 31.679 1.00 87.44 108 SER A N 1
ATOM 813 C CA . SER A 1 108 ? -4.723 -7.362 32.530 1.00 87.44 108 SER A CA 1
ATOM 814 C C . SER A 1 108 ? -5.817 -6.540 31.845 1.00 87.44 108 SER A C 1
ATOM 816 O O . SER A 1 108 ? -5.509 -5.682 31.018 1.00 87.44 108 SER A O 1
ATOM 818 N N . VAL A 1 109 ? -7.087 -6.772 32.191 1.00 82.38 109 VAL A N 1
ATOM 819 C CA . VAL A 1 109 ? -8.235 -6.105 31.547 1.00 82.38 109 VAL A CA 1
ATOM 820 C C . VAL A 1 109 ? -8.125 -4.581 31.637 1.00 82.38 109 VAL A C 1
ATOM 822 O O . VAL A 1 109 ? -8.365 -3.895 30.645 1.00 82.38 109 VAL A O 1
ATOM 825 N N . GLU A 1 110 ? -7.676 -4.038 32.773 1.00 83.75 110 GLU A N 1
ATOM 826 C CA . GLU A 1 110 ? -7.499 -2.588 32.911 1.00 83.75 110 GLU A CA 1
ATOM 827 C C . GLU A 1 110 ? -6.427 -2.062 31.947 1.00 83.75 110 GLU A C 1
ATOM 829 O O . GLU A 1 110 ? -6.634 -1.071 31.250 1.00 83.75 110 GLU A O 1
ATOM 834 N N . LYS A 1 111 ? -5.289 -2.762 31.848 1.00 86.44 111 LYS A N 1
ATOM 835 C CA . LYS A 1 111 ? -4.185 -2.390 30.950 1.00 86.44 111 LYS A CA 1
ATOM 836 C C . LYS A 1 111 ? -4.565 -2.530 29.480 1.00 86.44 111 LYS A C 1
ATOM 838 O O . LYS A 1 111 ? -4.171 -1.683 28.682 1.00 86.44 111 LYS A O 1
ATOM 843 N N . GLN A 1 112 ? -5.334 -3.566 29.133 1.00 83.44 112 GLN A N 1
ATOM 844 C CA . GLN A 1 112 ? -5.897 -3.753 27.795 1.00 83.44 112 GLN A CA 1
ATOM 845 C C . GLN A 1 112 ? -6.746 -2.550 27.396 1.00 83.44 112 GLN A C 1
ATOM 847 O O . GLN A 1 112 ? -6.504 -1.960 26.345 1.00 83.44 112 GLN A O 1
ATOM 852 N N . ASN A 1 113 ? -7.683 -2.154 28.259 1.00 84.56 113 ASN A N 1
ATOM 853 C CA . ASN A 1 113 ? -8.562 -1.019 28.002 1.00 84.56 113 ASN A CA 1
ATOM 854 C C . ASN A 1 113 ? -7.772 0.287 27.876 1.00 84.56 113 ASN A C 1
ATOM 856 O O . ASN A 1 113 ? -8.030 1.061 26.960 1.00 84.56 113 ASN A O 1
ATOM 860 N N . LEU A 1 114 ? -6.783 0.526 28.742 1.00 87.56 114 LEU A N 1
ATOM 861 C CA . LEU A 1 114 ? -5.962 1.739 28.680 1.00 87.56 114 LEU A CA 1
ATOM 862 C C . LEU A 1 114 ? -5.180 1.841 27.365 1.00 87.56 114 LEU A C 1
ATOM 864 O O . LEU A 1 114 ? -5.299 2.841 26.658 1.00 87.56 114 LEU A O 1
ATOM 868 N N . ILE A 1 115 ? -4.409 0.807 27.007 1.00 89.38 115 ILE A N 1
ATOM 869 C CA . ILE A 1 115 ? -3.564 0.860 25.804 1.00 89.38 115 ILE A CA 1
ATOM 870 C C . ILE A 1 115 ? -4.393 0.842 24.515 1.00 89.38 115 ILE A C 1
ATOM 872 O O . ILE A 1 115 ? -4.034 1.501 23.540 1.00 89.38 115 ILE A O 1
ATOM 876 N N . PHE A 1 116 ? -5.519 0.122 24.506 1.00 87.69 116 PHE A N 1
ATOM 877 C CA . PHE A 1 116 ? -6.414 0.080 23.355 1.00 87.69 116 PHE A CA 1
ATOM 878 C C . PHE A 1 116 ? -7.129 1.416 23.145 1.00 87.69 116 PHE A C 1
ATOM 880 O O . PHE A 1 116 ? -7.134 1.934 22.032 1.00 87.69 116 PHE A O 1
ATOM 887 N N . ASN A 1 117 ? -7.677 2.022 24.201 1.00 87.88 117 ASN A N 1
ATOM 888 C CA . ASN A 1 117 ? -8.339 3.320 24.070 1.00 87.88 117 ASN A CA 1
ATOM 889 C C . ASN A 1 117 ? -7.348 4.440 23.754 1.00 87.88 117 ASN A C 1
ATOM 891 O O . ASN A 1 117 ? -7.679 5.349 22.997 1.00 87.88 117 ASN A O 1
ATOM 895 N N . TYR A 1 118 ? -6.105 4.340 24.232 1.00 91.44 118 TYR A N 1
ATOM 896 C CA . TYR A 1 118 ? -5.057 5.257 23.801 1.00 91.44 118 TYR A CA 1
ATOM 897 C C . TYR A 1 118 ? -4.756 5.126 22.303 1.00 91.44 118 TYR A C 1
ATOM 899 O O . TYR A 1 118 ? -4.648 6.134 21.603 1.00 91.44 118 TYR A O 1
ATOM 907 N N . PHE A 1 119 ? -4.694 3.895 21.787 1.00 90.44 119 PHE A N 1
ATOM 908 C CA . PHE A 1 119 ? -4.584 3.650 20.351 1.00 90.44 119 PHE A CA 1
ATOM 909 C C . PHE A 1 119 ? -5.771 4.240 19.572 1.00 90.44 119 PHE A C 1
ATOM 911 O O . PHE A 1 119 ? -5.553 4.889 18.547 1.00 90.44 119 PHE A O 1
ATOM 918 N N . CYS A 1 120 ? -7.004 4.070 20.057 1.00 85.75 120 CYS A N 1
ATOM 919 C CA . CYS A 1 120 ? -8.204 4.640 19.438 1.00 85.75 120 CYS A CA 1
ATOM 920 C C . CYS A 1 120 ? -8.150 6.171 19.362 1.00 85.75 120 CYS A C 1
ATOM 922 O O . CYS A 1 120 ? -8.415 6.734 18.301 1.00 85.75 120 CYS A O 1
ATOM 924 N N . GLU A 1 121 ? -7.738 6.841 20.439 1.00 89.12 121 GLU A N 1
ATOM 925 C CA . GLU A 1 121 ? -7.579 8.299 20.451 1.00 89.12 121 GLU A CA 1
ATOM 926 C C . GLU A 1 121 ? -6.463 8.762 19.503 1.00 89.12 121 GLU A C 1
ATOM 928 O O . GLU A 1 121 ? -6.633 9.726 18.753 1.00 89.12 121 GLU A O 1
ATOM 933 N N . CYS A 1 122 ? -5.341 8.034 19.445 1.00 89.25 122 CYS A N 1
ATOM 934 C CA . CYS A 1 122 ? -4.285 8.305 18.467 1.00 89.25 122 CYS A CA 1
ATOM 935 C C . CYS A 1 122 ? -4.798 8.159 17.028 1.00 89.25 122 CYS A C 1
ATOM 937 O O . CYS A 1 122 ? -4.504 8.992 16.167 1.00 89.25 122 CYS A O 1
ATOM 939 N N . LEU A 1 123 ? -5.579 7.111 16.755 1.00 86.94 123 LEU A N 1
ATOM 940 C CA . LEU A 1 123 ? -6.195 6.885 15.453 1.00 86.94 123 LEU A CA 1
ATOM 941 C C . LEU A 1 123 ? -7.160 8.011 15.090 1.00 86.94 123 LEU A C 1
ATOM 943 O O . LEU A 1 123 ? -7.100 8.521 13.972 1.00 86.94 123 LEU A O 1
ATOM 947 N N . HIS A 1 124 ? -8.000 8.434 16.031 1.00 86.12 124 HIS A N 1
ATOM 948 C CA . HIS A 1 124 ? -8.920 9.543 15.832 1.00 86.12 124 HIS A CA 1
ATOM 949 C C . HIS A 1 124 ? -8.168 10.839 15.499 1.00 86.12 124 HIS A C 1
ATOM 951 O O . HIS A 1 124 ? -8.470 11.474 14.490 1.00 86.12 124 HIS A O 1
ATOM 957 N N . ALA A 1 125 ? -7.114 11.173 16.248 1.00 88.44 125 ALA A N 1
ATOM 958 C CA . ALA A 1 125 ? -6.285 12.347 15.983 1.00 88.44 125 ALA A CA 1
ATOM 959 C C . ALA A 1 125 ? -5.591 12.294 14.604 1.00 88.44 125 ALA A C 1
ATOM 961 O O . ALA A 1 125 ? -5.554 13.298 13.886 1.00 88.44 125 ALA A O 1
ATOM 962 N N . VAL A 1 126 ? -5.093 11.122 14.186 1.00 87.12 126 VAL A N 1
ATOM 963 C CA . VAL A 1 126 ? -4.517 10.914 12.841 1.00 87.12 126 VAL A CA 1
ATOM 964 C C . VAL A 1 126 ? -5.570 11.081 11.745 1.00 87.12 126 VAL A C 1
ATOM 966 O O . VAL A 1 126 ? -5.289 11.687 10.709 1.00 87.12 126 VAL A O 1
ATOM 969 N N . ILE A 1 127 ? -6.779 10.565 11.961 1.00 82.81 127 ILE A N 1
ATOM 970 C CA . ILE A 1 127 ? -7.898 10.701 11.025 1.00 82.81 127 ILE A CA 1
ATOM 971 C C . ILE A 1 127 ? -8.325 12.165 10.904 1.00 82.81 127 ILE A C 1
ATOM 973 O O . ILE A 1 127 ? -8.465 12.660 9.790 1.00 82.81 127 ILE A O 1
ATOM 977 N N . GLU A 1 128 ? -8.474 12.882 12.015 1.00 84.56 128 GLU A N 1
ATOM 978 C CA . GLU A 1 128 ? -8.849 14.299 12.011 1.00 84.56 128 GLU A CA 1
ATOM 979 C C . GLU A 1 128 ? -7.767 15.184 11.380 1.00 84.56 128 GLU A C 1
ATOM 981 O O . GLU A 1 128 ? -8.075 16.141 10.667 1.00 84.56 128 GLU A O 1
ATOM 986 N N . ALA A 1 129 ? -6.486 14.859 11.570 1.00 82.50 129 ALA A N 1
ATOM 987 C CA . ALA A 1 129 ? -5.402 15.500 10.826 1.00 82.50 129 ALA A CA 1
ATOM 988 C C . ALA A 1 129 ? -5.523 15.229 9.317 1.00 82.50 129 ALA A C 1
ATOM 990 O O . ALA A 1 129 ? -5.509 16.165 8.517 1.00 82.50 129 ALA A O 1
ATOM 991 N N . ALA A 1 130 ? -5.740 13.971 8.920 1.00 78.38 130 ALA A N 1
ATOM 992 C CA . ALA A 1 130 ? -5.926 13.610 7.518 1.00 78.38 130 ALA A CA 1
ATOM 993 C C . ALA A 1 130 ? -7.162 14.282 6.895 1.00 78.38 130 ALA A C 1
ATOM 995 O O . ALA A 1 130 ? -7.108 14.681 5.733 1.00 78.38 130 ALA A O 1
ATOM 996 N N . LYS A 1 131 ? -8.260 14.443 7.646 1.00 75.25 131 LYS A N 1
ATOM 997 C CA . LYS A 1 131 ? -9.468 15.151 7.194 1.00 75.25 131 LYS A CA 1
ATOM 998 C C . LYS A 1 131 ? -9.188 16.630 6.968 1.00 75.25 131 LYS A C 1
ATOM 1000 O O . LYS A 1 131 ? -9.530 17.145 5.908 1.00 75.25 131 LYS A O 1
ATOM 1005 N N . ARG A 1 132 ? -8.518 17.292 7.919 1.00 79.88 132 ARG A N 1
ATOM 1006 C CA . ARG A 1 132 ? -8.121 18.707 7.796 1.00 79.88 132 ARG A CA 1
ATOM 1007 C C . ARG A 1 132 ? -7.196 18.954 6.607 1.00 79.88 132 ARG A C 1
ATOM 1009 O O . ARG A 1 132 ? -7.307 19.983 5.955 1.00 79.88 132 ARG A O 1
ATOM 1016 N N . GLU A 1 133 ? -6.321 18.001 6.300 1.00 78.56 133 GLU A N 1
ATOM 1017 C CA . GLU A 1 133 ? -5.428 18.061 5.137 1.00 78.56 133 GLU A CA 1
ATOM 1018 C C . GLU A 1 133 ? -6.091 17.626 3.816 1.00 78.56 133 GLU A C 1
ATOM 1020 O O . GLU A 1 133 ? -5.433 17.640 2.776 1.00 78.56 133 GLU A O 1
ATOM 1025 N N . GLY A 1 134 ? -7.361 17.198 3.833 1.00 68.25 134 GLY A N 1
ATOM 1026 C CA . GLY A 1 134 ? -8.059 16.678 2.650 1.00 68.25 134 GLY A CA 1
ATOM 1027 C C . GLY A 1 134 ? -7.529 15.329 2.142 1.00 68.25 134 GLY A C 1
ATOM 1028 O O . GLY A 1 134 ? -7.786 14.950 1.005 1.00 68.25 134 GLY A O 1
ATOM 1029 N N . LYS A 1 135 ? -6.777 14.595 2.968 1.00 70.88 135 LYS A N 1
ATOM 1030 C CA . LYS A 1 135 ? -6.157 13.294 2.654 1.00 70.88 135 LYS A CA 1
ATOM 1031 C C . LYS A 1 135 ? -6.903 12.104 3.267 1.00 70.88 135 LYS A C 1
ATOM 1033 O O . LYS A 1 135 ? -6.386 10.985 3.249 1.00 70.88 135 LYS A O 1
ATOM 1038 N N . TYR A 1 136 ? -8.066 12.329 3.878 1.00 66.62 136 TYR A N 1
ATOM 1039 C CA . TYR A 1 136 ? -8.860 11.276 4.507 1.00 66.62 136 TYR A CA 1
ATOM 1040 C C . TYR A 1 136 ? -9.806 10.605 3.508 1.00 66.62 136 TYR A C 1
ATOM 1042 O O . TYR A 1 136 ? -10.759 11.223 3.044 1.00 66.62 136 TYR A O 1
ATOM 1050 N N . ASN A 1 137 ? -9.571 9.323 3.230 1.00 60.75 137 ASN A N 1
ATOM 1051 C CA . ASN A 1 137 ? -10.372 8.513 2.316 1.00 60.75 137 ASN A CA 1
ATOM 1052 C C . ASN A 1 137 ? -10.968 7.318 3.074 1.00 60.75 137 ASN A C 1
ATOM 1054 O O . ASN A 1 137 ? -10.272 6.338 3.335 1.00 60.75 137 ASN A O 1
ATOM 1058 N N . GLN A 1 138 ? -12.255 7.403 3.438 1.00 54.97 138 GLN A N 1
ATOM 1059 C CA . GLN A 1 138 ? -12.942 6.380 4.247 1.00 54.97 138 GLN A CA 1
ATOM 1060 C C . GLN A 1 138 ? -13.693 5.309 3.436 1.00 54.97 138 GLN A C 1
ATOM 1062 O O . GLN A 1 138 ? -14.121 4.319 4.018 1.00 54.97 138 GLN A O 1
ATOM 1067 N N . GLY A 1 139 ? -13.883 5.446 2.120 1.00 49.59 139 GLY A N 1
ATOM 1068 C CA . GLY A 1 139 ? -14.771 4.483 1.446 1.00 49.59 139 GLY A CA 1
ATOM 1069 C C . GLY A 1 139 ? -14.942 4.557 -0.063 1.00 49.59 139 GLY A C 1
ATOM 1070 O O . GLY A 1 139 ? -15.643 3.712 -0.611 1.00 49.59 139 GLY A O 1
ATOM 1071 N N . VAL A 1 140 ? -14.302 5.493 -0.762 1.00 45.12 140 VAL A N 1
ATOM 1072 C CA . VAL A 1 140 ? -14.226 5.427 -2.226 1.00 45.12 140 VAL A CA 1
ATOM 1073 C C . VAL A 1 140 ? -12.892 4.784 -2.566 1.00 45.12 140 VAL A C 1
ATOM 1075 O O . VAL A 1 140 ? -11.835 5.391 -2.413 1.00 45.12 140 VAL A O 1
ATOM 1078 N N . THR A 1 141 ? -12.933 3.506 -2.938 1.00 54.59 141 THR A N 1
ATOM 1079 C CA . THR A 1 141 ? -11.747 2.839 -3.477 1.00 54.59 141 THR A CA 1
ATOM 1080 C C . THR A 1 141 ? -11.659 3.213 -4.944 1.00 54.59 141 THR A C 1
ATOM 1082 O O . THR A 1 141 ? -12.325 2.604 -5.782 1.00 54.59 141 THR A O 1
ATOM 1085 N N . ASP A 1 142 ? -10.860 4.229 -5.255 1.00 61.97 142 ASP A N 1
ATOM 1086 C CA . ASP A 1 142 ? -10.566 4.552 -6.643 1.00 61.97 142 ASP A CA 1
ATOM 1087 C C . ASP A 1 142 ? -9.815 3.382 -7.277 1.00 61.97 142 ASP A C 1
ATOM 1089 O O . ASP A 1 142 ? -8.719 2.998 -6.853 1.00 61.97 142 ASP A O 1
ATOM 1093 N N . ILE A 1 143 ? -10.405 2.801 -8.319 1.00 68.50 143 ILE A N 1
ATOM 1094 C CA . ILE A 1 143 ? -9.723 1.803 -9.136 1.00 68.50 143 ILE A CA 1
ATOM 1095 C C . ILE A 1 143 ? -8.758 2.558 -10.046 1.00 68.50 143 ILE A C 1
ATOM 1097 O O . ILE A 1 143 ? -9.110 2.985 -11.142 1.00 68.50 143 ILE A O 1
ATOM 1101 N N . GLN A 1 144 ? -7.528 2.740 -9.574 1.00 66.19 144 GLN A N 1
ATOM 1102 C CA . GLN A 1 144 ? -6.469 3.367 -10.356 1.00 66.19 144 GLN A CA 1
ATOM 1103 C C . GLN A 1 144 ? -5.690 2.314 -11.148 1.00 66.19 144 GLN A C 1
ATOM 1105 O O . GLN A 1 144 ? -5.036 1.434 -10.580 1.00 66.19 144 GLN A O 1
ATOM 1110 N N . ALA A 1 145 ? -5.756 2.411 -12.475 1.00 76.69 145 ALA A N 1
ATOM 1111 C CA . ALA A 1 145 ? -5.007 1.576 -13.404 1.00 76.69 145 ALA A CA 1
ATOM 1112 C C . ALA A 1 145 ? -4.729 2.335 -14.707 1.00 76.69 145 ALA A C 1
ATOM 1114 O O . ALA A 1 145 ? -5.467 3.246 -15.070 1.00 76.69 145 ALA A O 1
ATOM 1115 N N . THR A 1 146 ? -3.677 1.938 -15.421 1.00 82.62 146 THR A N 1
ATOM 1116 C CA . THR A 1 146 ? -3.346 2.495 -16.741 1.00 82.62 146 THR A CA 1
ATOM 1117 C C . THR A 1 146 ? -4.392 2.088 -17.779 1.00 82.62 146 THR A C 1
ATOM 1119 O O . THR A 1 146 ? -4.709 2.855 -18.684 1.00 82.62 146 THR A O 1
ATOM 1122 N N . SER A 1 147 ? -4.954 0.883 -17.648 1.00 84.38 147 SER A N 1
ATOM 1123 C CA . SER A 1 147 ? -6.070 0.416 -18.470 1.00 84.38 147 SER A CA 1
ATOM 1124 C C . SER A 1 147 ? -7.077 -0.357 -17.625 1.00 84.38 147 SER A C 1
ATOM 1126 O O . SER A 1 147 ? -6.696 -1.164 -16.776 1.00 84.38 147 SER A O 1
ATOM 1128 N N . ILE A 1 148 ? -8.365 -0.124 -17.872 1.00 87.44 148 ILE A N 1
ATOM 1129 C CA . ILE A 1 148 ? -9.476 -0.855 -17.259 1.00 87.44 148 ILE A CA 1
ATOM 1130 C C . ILE A 1 148 ? -10.363 -1.364 -18.391 1.00 87.44 148 ILE A C 1
ATOM 1132 O O . ILE A 1 148 ? -10.783 -0.588 -19.249 1.00 87.44 148 ILE A O 1
ATOM 1136 N N . LYS A 1 149 ? -10.639 -2.669 -18.4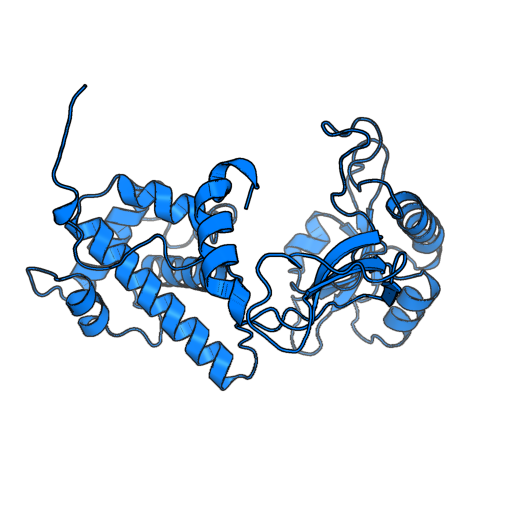05 1.00 89.06 149 LYS A N 1
ATOM 1137 C CA . LYS A 1 149 ? -11.515 -3.308 -19.393 1.00 89.06 149 LYS A CA 1
ATOM 1138 C C . LYS A 1 149 ? -12.576 -4.133 -18.686 1.00 89.06 149 LYS A C 1
ATOM 1140 O O . LYS A 1 149 ? -12.259 -4.860 -17.752 1.00 89.06 149 LYS A O 1
ATOM 1145 N N . ILE A 1 150 ? -13.819 -4.056 -19.146 1.00 87.94 150 ILE A N 1
ATOM 1146 C CA . ILE A 1 150 ? -14.872 -4.970 -18.695 1.00 87.94 150 ILE A CA 1
ATOM 1147 C C . ILE A 1 150 ? -14.644 -6.322 -19.381 1.00 87.94 150 ILE A C 1
ATOM 1149 O O . ILE A 1 150 ? -14.435 -6.372 -20.594 1.00 87.94 150 ILE A O 1
ATOM 1153 N N . ILE A 1 151 ? -14.640 -7.408 -18.607 1.00 90.38 151 ILE A N 1
ATOM 1154 C CA . ILE A 1 151 ? -14.529 -8.776 -19.120 1.00 90.38 151 ILE A CA 1
ATOM 1155 C C . ILE A 1 151 ? -15.925 -9.395 -19.167 1.00 90.38 151 ILE A C 1
ATOM 1157 O O . ILE A 1 151 ? -16.534 -9.645 -18.127 1.00 90.38 151 ILE A O 1
ATOM 1161 N N . GLY A 1 152 ? -16.387 -9.706 -20.378 1.00 89.75 152 GLY A N 1
ATOM 1162 C CA . GLY A 1 152 ? -17.704 -10.296 -20.603 1.00 89.75 152 GLY A CA 1
ATOM 1163 C C . GLY A 1 152 ? -18.851 -9.311 -20.376 1.00 89.75 152 GLY A C 1
ATOM 1164 O O . GLY A 1 152 ? -18.645 -8.109 -20.214 1.00 89.75 152 GLY A O 1
ATOM 1165 N N . GLU A 1 153 ? -20.074 -9.831 -20.384 1.00 86.62 153 GLU A N 1
ATOM 1166 C CA . GLU A 1 153 ? -21.276 -9.027 -20.170 1.00 86.62 153 GLU A CA 1
ATOM 1167 C C . GLU A 1 153 ? -21.654 -8.975 -18.680 1.00 86.62 153 GLU A C 1
ATOM 1169 O O . GLU A 1 153 ? -21.544 -9.993 -17.988 1.00 86.62 153 GLU A O 1
ATOM 1174 N N . PRO A 1 154 ? -22.115 -7.816 -18.164 1.00 88.00 154 PRO A N 1
ATOM 1175 C CA . PRO A 1 154 ? -22.667 -7.709 -16.817 1.00 88.00 154 PRO A CA 1
ATOM 1176 C C . PRO A 1 154 ? -23.789 -8.724 -16.570 1.00 88.00 154 PRO A C 1
ATOM 1178 O O . PRO A 1 154 ? -24.820 -8.687 -17.242 1.00 88.00 154 PRO A O 1
ATOM 1181 N N . GLN A 1 155 ? -23.618 -9.594 -15.576 1.00 89.56 155 GLN A N 1
ATOM 1182 C CA . GLN A 1 155 ? -24.575 -10.661 -15.271 1.00 89.56 155 GLN A CA 1
ATOM 1183 C C . GLN A 1 155 ? -25.533 -10.226 -14.166 1.00 89.56 155 GLN A C 1
ATOM 1185 O O . GLN A 1 155 ? -25.085 -9.765 -13.121 1.00 89.56 155 GLN A O 1
ATOM 1190 N N . GLU A 1 156 ? -26.844 -10.372 -14.356 1.00 85.06 156 GLU A N 1
ATOM 1191 C CA . GLU A 1 156 ? -27.806 -10.104 -13.281 1.00 85.06 156 GLU A CA 1
ATOM 1192 C C . GLU A 1 156 ? -27.727 -11.206 -12.213 1.00 85.06 156 GLU A C 1
ATOM 1194 O O . GLU A 1 156 ? -27.716 -12.397 -12.522 1.00 85.06 156 GLU A O 1
ATOM 1199 N N . VAL A 1 157 ? -27.629 -10.800 -10.949 1.00 85.56 157 VAL A N 1
ATOM 1200 C CA . VAL A 1 157 ? -27.457 -11.678 -9.786 1.00 85.56 157 VAL A CA 1
ATOM 1201 C C . VAL A 1 157 ? -28.478 -11.324 -8.707 1.00 85.56 157 VAL A C 1
ATOM 1203 O O . VAL A 1 157 ? -29.006 -10.214 -8.677 1.00 85.56 157 VAL A O 1
ATOM 1206 N N . PHE A 1 158 ? -28.751 -12.267 -7.800 1.00 83.12 158 PHE A N 1
ATOM 1207 C CA . PHE A 1 158 ? -29.711 -12.102 -6.694 1.00 83.12 158 PHE A CA 1
ATOM 1208 C C . PHE A 1 158 ? -31.143 -11.760 -7.143 1.00 83.12 158 PHE A C 1
ATOM 1210 O O . PHE A 1 158 ? -31.884 -11.085 -6.426 1.00 83.12 158 PHE A O 1
ATOM 1217 N N . THR A 1 159 ? -31.548 -12.257 -8.314 1.00 78.00 159 THR A N 1
ATOM 1218 C CA . THR A 1 159 ? -32.878 -12.038 -8.907 1.00 78.00 159 THR A CA 1
ATOM 1219 C C . THR A 1 159 ? -34.023 -12.434 -7.968 1.00 78.00 159 THR A C 1
ATOM 1221 O O . THR A 1 159 ? -35.032 -11.738 -7.913 1.00 78.00 159 THR A O 1
ATOM 1224 N N . GLU A 1 160 ? -33.843 -13.487 -7.167 1.00 71.88 160 GLU A N 1
ATOM 1225 C CA . GLU A 1 160 ? -34.830 -14.010 -6.206 1.00 71.88 160 GLU A CA 1
ATOM 1226 C C . GLU A 1 160 ? -35.036 -13.122 -4.965 1.00 71.88 160 GLU A C 1
ATOM 1228 O O . GLU A 1 160 ? -36.080 -13.178 -4.321 1.00 71.88 160 GLU A O 1
ATOM 1233 N N . ILE A 1 161 ? -34.050 -12.289 -4.615 1.00 68.00 161 ILE A N 1
ATOM 1234 C CA . ILE A 1 161 ? -34.039 -11.468 -3.386 1.00 68.00 161 ILE A CA 1
ATOM 1235 C C . ILE A 1 161 ? -34.324 -9.991 -3.727 1.00 68.00 161 ILE A C 1
ATOM 1237 O O . ILE A 1 161 ? -34.171 -9.088 -2.902 1.00 68.00 161 ILE A O 1
ATOM 1241 N N . ARG A 1 162 ? -34.749 -9.713 -4.965 1.00 63.66 162 ARG A N 1
ATOM 1242 C CA . ARG A 1 162 ? -34.966 -8.362 -5.487 1.00 63.66 162 ARG A CA 1
ATOM 1243 C C . ARG A 1 162 ? -36.101 -7.656 -4.739 1.00 63.66 162 ARG A C 1
ATOM 1245 O O . ARG A 1 162 ? -37.275 -7.910 -4.974 1.00 63.66 162 ARG A O 1
ATOM 1252 N N . ARG A 1 163 ? -35.741 -6.706 -3.870 1.00 62.22 163 ARG A N 1
ATOM 1253 C CA . ARG A 1 163 ? -36.688 -5.827 -3.151 1.00 62.22 163 ARG A CA 1
ATOM 1254 C C . ARG A 1 163 ? -36.854 -4.438 -3.788 1.00 62.22 163 ARG A C 1
ATOM 1256 O O . ARG A 1 163 ? -37.436 -3.558 -3.167 1.00 62.22 163 ARG A O 1
ATOM 1263 N N . GLY A 1 164 ? -36.326 -4.215 -4.997 1.00 61.00 164 GLY A N 1
ATOM 1264 C CA . GLY A 1 164 ? -36.331 -2.903 -5.657 1.00 61.00 164 GLY A CA 1
ATOM 1265 C C . GLY A 1 164 ? -36.406 -2.951 -7.188 1.00 61.00 164 GLY A C 1
ATOM 1266 O O . GLY A 1 164 ? -36.267 -4.002 -7.816 1.00 61.00 164 GLY A O 1
ATOM 1267 N N . THR A 1 165 ? -36.610 -1.781 -7.800 1.00 63.94 165 THR A N 1
ATOM 1268 C CA . THR A 1 165 ? -36.863 -1.622 -9.245 1.00 63.94 165 THR A CA 1
ATOM 1269 C C . THR A 1 165 ? -35.629 -1.869 -10.114 1.00 63.94 165 THR A C 1
ATOM 1271 O O . THR A 1 165 ? -35.772 -2.228 -11.277 1.00 63.94 165 THR A O 1
ATOM 1274 N N . VAL A 1 166 ? -34.415 -1.747 -9.567 1.00 71.06 166 VAL A N 1
ATOM 1275 C CA . VAL A 1 166 ? -33.146 -1.966 -10.286 1.00 71.06 166 VAL A CA 1
ATOM 1276 C C . VAL A 1 166 ? -32.520 -3.289 -9.841 1.00 71.06 166 VAL A C 1
ATOM 1278 O O . VAL A 1 166 ? -32.310 -3.493 -8.648 1.00 71.06 166 VAL A O 1
ATOM 1281 N N . GLY A 1 167 ? -32.217 -4.179 -10.790 1.00 77.06 167 GLY A N 1
ATOM 1282 C CA . GLY A 1 167 ? -31.520 -5.441 -10.521 1.00 77.06 167 GLY A CA 1
ATOM 1283 C C . GLY A 1 167 ? -30.050 -5.237 -10.135 1.00 77.06 167 GLY A C 1
ATOM 1284 O O . GLY A 1 167 ? -29.417 -4.255 -10.537 1.00 77.06 167 GLY A O 1
ATOM 1285 N N . THR A 1 168 ? -29.496 -6.155 -9.343 1.00 83.69 168 THR A N 1
ATOM 1286 C CA . THR A 1 168 ? -28.064 -6.179 -9.016 1.00 83.69 168 THR A CA 1
ATOM 1287 C C . THR A 1 168 ? -27.305 -6.904 -10.122 1.00 83.69 168 THR A C 1
ATOM 1289 O O . THR A 1 168 ? -27.716 -7.976 -10.556 1.00 83.69 168 THR A O 1
ATOM 1292 N N . LYS A 1 169 ? -26.188 -6.341 -10.586 1.00 85.44 169 LYS A N 1
ATOM 1293 C CA . LYS A 1 169 ? -25.353 -6.929 -11.641 1.00 85.44 169 LYS A CA 1
ATOM 1294 C C . LYS A 1 169 ? -23.942 -7.200 -11.144 1.00 85.44 169 LYS A C 1
ATOM 1296 O O . LYS A 1 169 ? -23.350 -6.356 -10.480 1.00 85.44 169 LYS A O 1
ATOM 1301 N N . HIS A 1 170 ? -23.388 -8.346 -11.510 1.00 89.44 170 HIS A N 1
ATOM 1302 C CA . HIS A 1 170 ? -21.981 -8.683 -11.362 1.00 89.44 170 HIS A CA 1
ATOM 1303 C C . HIS A 1 170 ? -21.210 -8.246 -12.604 1.00 89.44 170 HIS A C 1
ATOM 1305 O O . HIS A 1 170 ? -21.530 -8.647 -13.723 1.00 89.44 170 HIS A O 1
ATOM 1311 N N . VAL A 1 171 ? -20.190 -7.419 -12.402 1.00 87.62 171 VAL A N 1
ATOM 1312 C CA . VAL A 1 171 ? -19.292 -6.922 -13.446 1.00 87.62 171 VAL A CA 1
ATOM 1313 C C . VAL A 1 171 ? -17.876 -7.378 -13.120 1.00 87.62 171 VAL A C 1
ATOM 1315 O O . VAL A 1 171 ? -17.400 -7.199 -12.000 1.00 87.62 171 VAL A O 1
ATOM 1318 N N . LYS A 1 172 ? -17.186 -7.957 -14.102 1.00 91.12 172 LYS A N 1
ATOM 1319 C CA . LYS A 1 172 ? -15.769 -8.317 -13.991 1.00 91.12 172 LYS A CA 1
ATOM 1320 C C . LYS A 1 172 ? -14.934 -7.269 -14.708 1.00 91.12 172 LYS A C 1
ATOM 1322 O O . LYS A 1 172 ? -15.199 -6.960 -15.868 1.00 91.12 172 LYS A O 1
ATOM 1327 N N . LEU A 1 173 ? -13.927 -6.730 -14.034 1.00 87.62 173 LEU A N 1
ATOM 1328 C CA . LEU A 1 173 ? -12.978 -5.778 -14.598 1.00 87.62 173 LEU A CA 1
ATOM 1329 C C . LEU A 1 173 ? -11.586 -6.401 -14.657 1.00 87.62 173 LEU A C 1
ATOM 1331 O O . LEU A 1 173 ? -11.096 -6.911 -13.654 1.00 87.62 173 LEU A O 1
ATOM 1335 N N . LEU A 1 174 ? -10.915 -6.292 -15.800 1.00 89.31 174 LEU A N 1
ATOM 1336 C CA . LEU A 1 174 ? -9.475 -6.479 -15.909 1.00 89.31 174 LEU A CA 1
ATOM 1337 C C . LEU A 1 174 ? -8.800 -5.123 -15.751 1.00 89.31 174 LEU A C 1
ATOM 1339 O O . LEU A 1 174 ? -8.976 -4.235 -16.587 1.00 89.31 174 LEU A O 1
ATOM 1343 N N . THR A 1 175 ? -8.017 -4.972 -14.692 1.00 89.31 175 THR A N 1
ATOM 1344 C CA . THR A 1 175 ? -7.218 -3.766 -14.454 1.00 89.31 175 THR A CA 1
ATOM 1345 C C . THR A 1 175 ? -5.763 -4.045 -14.779 1.00 89.31 175 THR A C 1
ATOM 1347 O O . THR A 1 175 ? -5.213 -5.017 -14.275 1.00 89.31 175 THR A O 1
ATOM 1350 N N . ASP A 1 176 ? -5.136 -3.213 -15.609 1.00 90.19 176 ASP A N 1
ATOM 1351 C CA . ASP A 1 176 ? -3.705 -3.254 -15.919 1.00 90.19 176 ASP A CA 1
ATOM 1352 C C . ASP A 1 176 ? -3.038 -2.010 -15.319 1.00 90.19 176 ASP A C 1
ATOM 1354 O O . ASP A 1 176 ? -3.253 -0.884 -15.774 1.00 90.19 176 ASP A O 1
ATOM 1358 N N . ARG A 1 177 ? -2.242 -2.212 -14.265 1.00 87.56 177 ARG A N 1
ATOM 1359 C CA . ARG A 1 177 ? -1.501 -1.137 -13.573 1.00 87.56 177 ARG A CA 1
ATOM 1360 C C . ARG A 1 177 ? -0.078 -0.977 -14.096 1.00 87.56 177 ARG A C 1
ATOM 1362 O O . ARG A 1 177 ? 0.749 -0.314 -13.471 1.00 87.56 177 ARG A O 1
ATOM 1369 N N . GLY A 1 178 ? 0.229 -1.626 -15.211 1.00 91.12 178 GLY A N 1
ATOM 1370 C CA . GLY A 1 178 ? 1.545 -1.609 -15.797 1.00 91.12 178 GLY A CA 1
ATOM 1371 C C . GLY A 1 178 ? 1.952 -0.223 -16.268 1.00 91.12 178 GLY A C 1
ATOM 1372 O O . GLY A 1 178 ? 1.142 0.539 -16.795 1.00 91.12 178 GLY A O 1
ATOM 1373 N N . VAL A 1 179 ? 3.242 0.068 -16.135 1.00 94.38 179 VAL A N 1
ATOM 1374 C CA . VAL A 1 179 ? 3.864 1.258 -16.720 1.00 94.38 179 VAL A CA 1
ATOM 1375 C C . VAL A 1 179 ? 4.847 0.797 -17.786 1.00 94.38 179 VAL A C 1
ATOM 1377 O O . VAL A 1 179 ? 5.830 0.118 -17.474 1.00 94.38 179 VAL A O 1
ATOM 1380 N N . SER A 1 180 ? 4.554 1.134 -19.045 1.00 95.50 180 SER A N 1
ATOM 1381 C CA . SER A 1 180 ? 5.430 0.798 -20.168 1.00 95.50 180 SER A CA 1
ATOM 1382 C C . SER A 1 180 ? 6.774 1.521 -20.042 1.00 95.50 180 SER A C 1
ATOM 1384 O O . SER A 1 180 ? 6.916 2.476 -19.269 1.00 95.50 180 SER A O 1
ATOM 1386 N N . TRP A 1 181 ? 7.775 1.062 -20.791 1.00 97.12 181 TRP A N 1
ATOM 1387 C CA . TRP A 1 181 ? 9.085 1.710 -20.797 1.00 97.12 181 TRP A CA 1
ATOM 1388 C C . TRP A 1 181 ? 8.984 3.178 -21.221 1.00 97.12 181 TRP A C 1
ATOM 1390 O O . TRP A 1 181 ? 9.554 4.051 -20.577 1.00 97.12 181 TRP A O 1
ATOM 1400 N N . GLU A 1 182 ? 8.187 3.454 -22.247 1.00 96.31 182 GLU A N 1
ATOM 1401 C CA . GLU A 1 182 ? 7.990 4.781 -22.824 1.00 96.31 182 GLU A CA 1
ATOM 1402 C C . GLU A 1 182 ? 7.337 5.728 -21.808 1.00 96.31 182 GLU A C 1
ATOM 1404 O O . GLU A 1 182 ? 7.775 6.865 -21.639 1.00 96.31 182 GLU A O 1
ATOM 1409 N N . MET A 1 183 ? 6.339 5.240 -21.061 1.00 94.75 183 MET A N 1
ATOM 1410 C CA . MET A 1 183 ? 5.710 6.004 -19.979 1.00 94.75 183 MET A CA 1
ATOM 1411 C C . MET A 1 183 ? 6.697 6.307 -18.846 1.00 94.75 183 MET A C 1
ATOM 1413 O O . MET A 1 183 ? 6.720 7.422 -18.322 1.00 94.75 183 MET A O 1
ATOM 1417 N N . ALA A 1 184 ? 7.513 5.322 -18.455 1.00 96.12 184 ALA A N 1
ATOM 1418 C CA . ALA A 1 184 ? 8.514 5.498 -17.407 1.00 96.12 184 ALA A CA 1
ATOM 1419 C C . ALA A 1 184 ? 9.622 6.469 -17.839 1.00 96.12 184 ALA A C 1
ATOM 1421 O O . ALA A 1 184 ? 10.033 7.322 -17.052 1.00 96.12 184 ALA A O 1
ATOM 1422 N N . LEU A 1 185 ? 10.074 6.370 -19.091 1.00 96.00 185 LEU A N 1
ATOM 1423 C CA . LEU A 1 185 ? 11.087 7.249 -19.664 1.00 96.00 185 LEU A CA 1
ATOM 1424 C C . LEU A 1 185 ? 10.593 8.695 -19.715 1.00 96.00 185 LEU A C 1
ATOM 1426 O O . LEU A 1 185 ? 11.270 9.573 -19.190 1.00 96.00 185 LEU A O 1
ATOM 1430 N N . ASN A 1 186 ? 9.380 8.920 -20.224 1.00 95.38 186 ASN A N 1
ATOM 1431 C CA . ASN A 1 186 ? 8.762 10.245 -20.250 1.00 95.38 186 ASN A CA 1
ATOM 1432 C C . ASN A 1 186 ? 8.655 10.837 -18.830 1.00 95.38 186 ASN A C 1
ATOM 1434 O O . ASN A 1 186 ? 9.062 11.969 -18.576 1.00 95.38 186 ASN A O 1
ATOM 1438 N N . ARG A 1 187 ? 8.225 10.032 -17.847 1.00 93.56 187 ARG A N 1
ATOM 1439 C CA . ARG A 1 187 ? 8.167 10.465 -16.441 1.00 93.56 187 ARG A CA 1
ATOM 1440 C C . ARG A 1 187 ? 9.546 10.843 -15.887 1.00 93.56 187 ARG A C 1
ATOM 1442 O O . ARG A 1 187 ? 9.656 11.816 -15.146 1.00 93.56 187 ARG A O 1
ATOM 1449 N N . LYS A 1 188 ? 10.592 10.090 -16.239 1.00 94.62 188 LYS A N 1
ATOM 1450 C CA . LYS A 1 188 ? 11.977 10.407 -15.867 1.00 94.62 188 LYS A CA 1
ATOM 1451 C C . LYS A 1 188 ? 12.451 11.702 -16.533 1.00 94.62 188 LYS A C 1
ATOM 1453 O O . LYS A 1 188 ? 13.159 12.476 -15.901 1.00 94.62 188 LYS A O 1
ATOM 1458 N N . GLU A 1 189 ? 12.095 11.949 -17.789 1.00 93.62 189 GLU A N 1
ATOM 1459 C CA . GLU A 1 189 ? 12.483 13.167 -18.519 1.00 93.62 189 GLU A CA 1
ATOM 1460 C C . GLU A 1 189 ? 11.821 14.430 -17.961 1.00 93.62 189 GLU A C 1
ATOM 1462 O O . GLU A 1 189 ? 12.439 15.491 -17.946 1.00 93.62 189 GLU A O 1
ATOM 1467 N N . GLN A 1 190 ? 10.600 14.310 -17.437 1.00 91.44 190 GLN A N 1
ATOM 1468 C CA . GLN A 1 190 ? 9.901 15.406 -16.757 1.00 91.44 190 GLN A CA 1
ATOM 1469 C C . GLN A 1 190 ? 10.441 15.694 -15.346 1.00 91.44 190 GLN A C 1
ATOM 1471 O O . GLN A 1 190 ? 10.145 16.741 -14.768 1.00 91.44 190 GLN A O 1
ATOM 1476 N N . SER A 1 191 ? 11.217 14.771 -14.777 1.00 90.56 191 SER A N 1
ATOM 1477 C CA . SER A 1 191 ? 11.753 14.876 -13.421 1.00 90.56 191 SER A CA 1
ATOM 1478 C C . SER A 1 191 ? 13.072 15.661 -13.379 1.00 90.56 191 SER A C 1
ATOM 1480 O O . SER A 1 191 ? 13.842 15.656 -14.340 1.00 90.56 191 SER A O 1
ATOM 1482 N N . LYS A 1 192 ? 13.323 16.378 -12.277 1.00 87.38 192 LYS A N 1
ATOM 1483 C CA . LYS A 1 192 ? 14.461 17.315 -12.134 1.00 87.38 192 LYS A CA 1
ATOM 1484 C C . LYS A 1 192 ? 15.385 16.989 -10.959 1.00 87.38 192 LYS A C 1
ATOM 1486 O O . LYS A 1 192 ? 16.389 17.675 -10.759 1.00 87.38 192 LYS A O 1
ATOM 1491 N N . GLY A 1 193 ? 15.057 15.983 -10.156 1.00 86.38 193 GLY A N 1
ATOM 1492 C CA . GLY A 1 193 ? 15.852 15.575 -9.009 1.00 86.38 193 GLY A CA 1
ATOM 1493 C C . GLY A 1 193 ? 17.183 14.968 -9.444 1.00 86.38 193 GLY A C 1
ATOM 1494 O O . GLY A 1 193 ? 17.275 14.184 -10.385 1.00 86.38 193 GLY A O 1
ATOM 1495 N N . LYS A 1 194 ? 18.252 15.311 -8.721 1.00 86.31 194 LYS A N 1
ATOM 1496 C CA . LYS A 1 194 ? 19.616 14.834 -9.014 1.00 86.31 194 LYS A CA 1
ATOM 1497 C C . LYS A 1 194 ? 19.745 13.308 -8.937 1.00 86.31 194 LYS A C 1
ATOM 1499 O O . LYS A 1 194 ? 20.608 12.727 -9.585 1.00 86.31 194 LYS A O 1
ATOM 1504 N N . MET A 1 195 ? 18.921 12.684 -8.099 1.00 88.69 195 MET A N 1
ATOM 1505 C CA . MET A 1 195 ? 18.890 11.239 -7.882 1.00 88.69 195 MET A CA 1
ATOM 1506 C C . MET A 1 195 ? 17.738 10.569 -8.644 1.00 88.69 195 MET A C 1
ATOM 1508 O O . MET A 1 195 ? 17.474 9.392 -8.416 1.00 88.69 195 MET A O 1
ATOM 1512 N N . ASP A 1 196 ? 17.046 11.297 -9.521 1.00 94.44 196 ASP A N 1
ATOM 1513 C CA . ASP A 1 196 ? 15.937 10.742 -10.287 1.00 94.44 196 ASP A CA 1
ATOM 1514 C C . ASP A 1 196 ? 16.484 9.831 -11.377 1.00 94.44 196 ASP A C 1
ATOM 1516 O O . ASP A 1 196 ? 17.346 10.210 -12.178 1.00 94.44 196 ASP A O 1
ATOM 1520 N N . GLY A 1 197 ? 15.995 8.599 -11.414 1.00 96.62 197 GLY A N 1
ATOM 1521 C CA . GLY A 1 197 ? 16.543 7.633 -12.346 1.00 96.62 197 GLY A CA 1
ATOM 1522 C C . GLY A 1 197 ? 15.998 6.232 -12.195 1.00 96.62 197 GLY A C 1
ATOM 1523 O O . GLY A 1 197 ? 15.138 5.931 -11.364 1.00 96.62 197 GLY A O 1
ATOM 1524 N N . PHE A 1 198 ? 16.522 5.364 -13.049 1.00 98.06 198 PHE A N 1
ATOM 1525 C CA . PHE A 1 198 ? 16.206 3.950 -13.035 1.00 98.06 198 PHE A CA 1
ATOM 1526 C C . PHE A 1 198 ? 17.131 3.217 -12.076 1.00 98.06 198 PHE A C 1
ATOM 1528 O O . PHE A 1 198 ? 18.316 3.518 -11.960 1.00 98.06 198 PHE A O 1
ATOM 1535 N N . TYR A 1 199 ? 16.573 2.233 -11.389 1.00 97.75 199 TYR A N 1
ATOM 1536 C CA . TYR A 1 199 ? 17.248 1.476 -10.355 1.00 97.75 199 TYR A CA 1
ATOM 1537 C C . TYR A 1 199 ? 17.073 -0.016 -10.596 1.00 97.75 199 TYR A C 1
ATOM 1539 O O . TYR A 1 199 ? 15.985 -0.480 -10.939 1.00 97.75 199 TYR A O 1
ATOM 1547 N N . CYS A 1 200 ? 18.144 -0.765 -10.353 1.00 97.12 200 CYS A N 1
ATOM 1548 C CA . CYS A 1 200 ? 18.187 -2.218 -10.442 1.00 97.12 200 CYS A CA 1
ATOM 1549 C C . CYS A 1 200 ? 18.508 -2.822 -9.074 1.00 97.12 200 CYS A C 1
ATOM 1551 O O . CYS A 1 200 ? 19.332 -2.291 -8.325 1.00 97.12 200 CYS A O 1
ATOM 1553 N N . SER A 1 201 ? 17.855 -3.929 -8.719 1.00 95.81 201 SER A N 1
ATOM 1554 C CA . SER A 1 201 ? 18.093 -4.593 -7.439 1.00 95.81 201 SER A CA 1
ATOM 1555 C C . SER A 1 201 ? 19.529 -5.110 -7.349 1.00 95.81 201 SER A C 1
ATOM 1557 O O . SER A 1 201 ? 20.058 -5.684 -8.301 1.00 95.81 201 SER A O 1
ATOM 1559 N N . LYS A 1 202 ? 20.152 -4.940 -6.176 1.00 93.62 202 LYS A N 1
ATOM 1560 C CA . LYS A 1 202 ? 21.501 -5.467 -5.894 1.00 93.62 202 LYS A CA 1
ATOM 1561 C C . LYS A 1 202 ? 21.525 -6.985 -5.844 1.00 93.62 202 LYS A C 1
ATOM 1563 O O . LYS A 1 202 ? 22.487 -7.615 -6.260 1.00 93.62 202 LYS A O 1
ATOM 1568 N N . LYS A 1 203 ? 20.469 -7.559 -5.267 1.00 88.69 203 LYS A N 1
ATOM 1569 C CA . LYS A 1 203 ? 20.300 -9.002 -5.134 1.00 88.69 203 LYS A CA 1
ATOM 1570 C C . LYS A 1 203 ? 19.419 -9.513 -6.259 1.00 88.69 203 LYS A C 1
ATOM 1572 O O . LYS A 1 203 ? 18.394 -8.906 -6.579 1.00 88.69 203 LYS A O 1
ATOM 1577 N N . GLU A 1 204 ? 19.801 -10.661 -6.791 1.00 86.31 204 GLU A N 1
ATOM 1578 C CA . GLU A 1 204 ? 18.961 -11.456 -7.672 1.00 86.31 204 GLU A CA 1
ATOM 1579 C C . GLU A 1 204 ? 18.050 -12.347 -6.836 1.00 86.31 204 GLU A C 1
ATOM 1581 O O . GLU A 1 204 ? 18.493 -13.059 -5.933 1.00 86.31 204 GLU A O 1
ATOM 1586 N N . GLN A 1 205 ? 16.754 -12.311 -7.127 1.00 78.69 205 GLN A N 1
ATOM 1587 C CA . GLN A 1 205 ? 15.784 -13.216 -6.529 1.00 78.69 205 GLN A CA 1
ATOM 1588 C C . GLN A 1 205 ? 15.461 -14.307 -7.542 1.00 78.69 205 GLN A C 1
ATOM 1590 O O . GLN A 1 205 ? 14.735 -14.073 -8.503 1.00 78.69 205 GLN A O 1
ATOM 1595 N N . LYS A 1 206 ? 16.024 -15.504 -7.327 1.00 74.88 206 LYS A N 1
ATOM 1596 C CA . LYS A 1 206 ? 15.852 -16.674 -8.209 1.00 74.88 206 LYS A CA 1
ATOM 1597 C C . LYS A 1 206 ? 16.229 -16.381 -9.669 1.00 74.88 206 LYS A C 1
ATOM 1599 O O . LYS A 1 206 ? 15.463 -16.669 -10.585 1.00 74.88 206 LYS A O 1
ATOM 1604 N N . GLY A 1 207 ? 17.399 -15.766 -9.855 1.00 74.31 207 GLY A N 1
ATOM 1605 C CA . GLY A 1 207 ? 17.947 -15.407 -11.169 1.00 74.31 207 GLY A CA 1
ATOM 1606 C C . GLY A 1 207 ? 17.298 -14.183 -11.816 1.00 74.31 207 GLY A C 1
ATOM 1607 O O . GLY A 1 207 ? 17.473 -13.957 -13.007 1.00 74.31 207 GLY A O 1
ATOM 1608 N N . ILE A 1 208 ? 16.509 -13.407 -11.066 1.00 83.12 208 ILE A N 1
ATOM 1609 C CA . ILE A 1 208 ? 15.805 -12.232 -11.585 1.00 83.12 208 ILE A CA 1
ATOM 1610 C C . ILE A 1 208 ? 16.234 -10.991 -10.812 1.00 83.12 208 ILE A C 1
ATOM 1612 O O . ILE A 1 208 ? 16.151 -10.957 -9.579 1.00 83.12 208 ILE A O 1
ATOM 1616 N N . ARG A 1 209 ? 16.624 -9.948 -11.548 1.00 91.19 209 ARG A N 1
ATOM 1617 C CA . ARG A 1 209 ? 16.763 -8.587 -11.020 1.00 91.19 209 ARG A CA 1
ATOM 1618 C C . ARG A 1 209 ? 15.462 -7.815 -11.179 1.00 91.19 209 ARG A C 1
ATOM 1620 O O . ARG A 1 209 ? 14.729 -8.020 -12.143 1.00 91.19 209 ARG A O 1
ATOM 1627 N N . LEU A 1 210 ? 15.177 -6.951 -10.211 1.00 93.50 210 LEU A N 1
ATOM 1628 C CA . LEU A 1 210 ? 14.006 -6.084 -10.223 1.00 93.50 210 LEU A CA 1
ATOM 1629 C C . LEU A 1 210 ? 14.404 -4.671 -10.632 1.00 93.50 210 LEU A C 1
ATOM 1631 O O . LEU A 1 210 ? 15.402 -4.139 -10.146 1.00 93.50 210 LEU A O 1
ATOM 1635 N N . TYR A 1 211 ? 13.572 -4.072 -11.471 1.00 96.25 211 TYR A N 1
ATOM 1636 C CA . TYR A 1 211 ? 13.739 -2.740 -12.023 1.00 96.25 211 TYR A CA 1
ATOM 1637 C C . TYR A 1 211 ? 12.621 -1.827 -11.525 1.00 96.25 211 TYR A C 1
ATOM 1639 O O . TYR A 1 211 ? 11.464 -2.243 -11.386 1.00 96.25 211 TYR A O 1
ATOM 1647 N N . LEU A 1 212 ? 12.979 -0.580 -11.229 1.00 97.12 212 LEU A N 1
ATOM 1648 C CA . LEU A 1 212 ? 12.049 0.475 -10.838 1.00 97.12 212 LEU A CA 1
ATOM 1649 C C . LEU A 1 212 ? 12.590 1.851 -11.233 1.00 97.12 212 LEU A C 1
ATOM 1651 O O . LEU A 1 212 ? 13.779 2.015 -11.493 1.00 97.12 212 LEU A O 1
ATOM 1655 N N . LEU A 1 213 ? 11.699 2.832 -11.281 1.00 97.81 213 LEU A N 1
ATOM 1656 C CA . LEU A 1 213 ? 12.003 4.245 -11.461 1.00 97.81 213 LEU A CA 1
ATOM 1657 C C . LEU A 1 213 ? 11.755 4.922 -10.117 1.00 97.81 213 LEU A C 1
ATOM 1659 O O . LEU A 1 213 ? 10.665 4.784 -9.558 1.00 97.81 213 LEU A O 1
ATOM 1663 N N . ALA A 1 214 ? 12.752 5.626 -9.596 1.00 97.31 214 ALA A N 1
ATOM 1664 C CA . ALA A 1 214 ? 12.607 6.420 -8.386 1.00 97.31 214 ALA A CA 1
ATOM 1665 C C . ALA A 1 214 ? 12.738 7.898 -8.746 1.00 97.31 214 ALA A C 1
ATOM 1667 O O . ALA A 1 214 ? 13.690 8.291 -9.418 1.00 97.31 214 ALA A O 1
ATOM 1668 N N . ILE A 1 215 ? 11.765 8.693 -8.306 1.00 95.81 215 ILE A N 1
ATOM 1669 C CA . ILE A 1 215 ? 11.750 10.147 -8.479 1.00 95.81 215 ILE A CA 1
ATOM 1670 C C . ILE A 1 215 ? 11.661 10.776 -7.098 1.00 95.81 215 ILE A C 1
ATOM 1672 O O . ILE A 1 215 ? 10.768 10.446 -6.314 1.00 95.81 215 ILE A O 1
ATOM 1676 N N . GLN A 1 216 ? 12.603 11.651 -6.791 1.00 93.38 216 GLN A N 1
ATOM 1677 C CA . GLN A 1 216 ? 12.674 12.385 -5.547 1.00 93.38 216 GLN A CA 1
ATOM 1678 C C . GLN A 1 216 ? 11.508 13.374 -5.459 1.00 93.38 216 GLN A C 1
ATOM 1680 O O . GLN A 1 216 ? 11.156 14.046 -6.427 1.00 93.38 216 GLN A O 1
ATOM 1685 N N . LYS A 1 217 ? 10.897 13.476 -4.280 1.00 88.31 217 LYS A N 1
ATOM 1686 C CA . LYS A 1 217 ? 9.826 14.446 -4.048 1.00 88.31 217 LYS A CA 1
ATOM 1687 C C . LYS A 1 217 ? 10.404 15.858 -3.960 1.00 88.31 217 LYS A C 1
ATOM 1689 O O . LYS A 1 217 ? 11.377 16.075 -3.249 1.00 88.31 217 LYS A O 1
ATOM 1694 N N . GLU A 1 218 ? 9.763 16.837 -4.591 1.00 84.31 218 GLU A N 1
ATOM 1695 C CA . GLU A 1 218 ? 10.212 18.240 -4.532 1.00 84.31 218 GLU A CA 1
ATOM 1696 C C . GLU A 1 218 ? 10.275 18.776 -3.092 1.00 84.31 218 GLU A C 1
ATOM 1698 O O . GLU A 1 218 ? 11.171 19.536 -2.740 1.00 84.31 218 GLU A O 1
ATOM 1703 N N . SER A 1 219 ? 9.364 18.317 -2.229 1.00 81.81 219 SER A N 1
ATOM 1704 C CA . SER A 1 219 ? 9.278 18.732 -0.829 1.00 81.81 219 SER A CA 1
ATOM 1705 C C . SER A 1 219 ? 10.209 17.964 0.124 1.00 81.81 219 SER A C 1
ATOM 1707 O O . SER A 1 219 ? 10.104 18.154 1.334 1.00 81.81 219 SER A O 1
ATOM 1709 N N . SER A 1 220 ? 11.048 17.033 -0.357 1.00 83.94 220 SER A N 1
ATOM 1710 C CA . SER A 1 220 ? 11.901 16.212 0.516 1.00 83.94 220 SER A CA 1
ATOM 1711 C C . SER A 1 220 ? 13.224 15.795 -0.129 1.00 83.94 220 SER A C 1
ATOM 1713 O O . SER A 1 220 ? 13.317 15.447 -1.302 1.00 83.94 220 SER A O 1
ATOM 1715 N N . THR A 1 221 ? 14.281 15.759 0.679 1.00 84.88 221 THR A N 1
ATOM 1716 C CA . THR A 1 221 ? 15.615 15.293 0.267 1.00 84.88 221 THR A CA 1
ATOM 1717 C C . THR A 1 221 ? 15.832 13.787 0.437 1.00 84.88 221 THR A C 1
ATOM 1719 O O . THR A 1 221 ? 16.826 13.244 -0.056 1.00 84.88 221 THR A O 1
ATOM 1722 N N . HIS A 1 222 ? 14.920 13.102 1.135 1.00 85.62 222 HIS A N 1
ATOM 1723 C CA . HIS A 1 222 ? 15.073 11.703 1.541 1.00 85.62 222 HIS A CA 1
ATOM 1724 C C . HIS A 1 222 ? 13.899 10.801 1.137 1.00 85.62 222 HIS A C 1
ATOM 1726 O O . HIS A 1 222 ? 13.978 9.599 1.376 1.00 85.62 222 HIS A O 1
ATOM 1732 N N . LEU A 1 223 ? 12.845 11.334 0.510 1.00 88.62 223 LEU A N 1
ATOM 1733 C CA . LEU A 1 223 ? 11.658 10.569 0.110 1.00 88.62 223 LEU A CA 1
ATOM 1734 C C . LEU A 1 223 ? 11.544 10.478 -1.411 1.00 88.62 223 LEU A C 1
ATOM 1736 O O . LEU A 1 223 ? 11.683 11.474 -2.126 1.00 88.62 223 LEU A O 1
ATOM 1740 N N . PHE A 1 224 ? 11.268 9.266 -1.887 1.00 92.38 224 PHE A N 1
ATOM 1741 C CA . PHE A 1 224 ? 11.155 8.936 -3.301 1.00 92.38 224 PHE A CA 1
ATOM 1742 C C . PHE A 1 224 ? 9.790 8.335 -3.619 1.00 92.38 224 PHE A C 1
ATOM 1744 O O . PHE A 1 224 ? 9.293 7.444 -2.928 1.00 92.38 224 PHE A O 1
ATOM 1751 N N . THR A 1 225 ? 9.213 8.772 -4.733 1.00 92.50 225 THR A N 1
ATOM 1752 C CA . THR A 1 225 ? 8.086 8.100 -5.374 1.00 92.50 225 THR A CA 1
ATOM 1753 C C . THR A 1 225 ? 8.621 6.972 -6.244 1.00 92.50 225 THR A C 1
ATOM 1755 O O . THR A 1 225 ? 9.383 7.204 -7.185 1.00 92.50 225 THR A O 1
ATOM 1758 N N . ILE A 1 226 ? 8.204 5.744 -5.945 1.00 94.19 226 ILE A N 1
ATOM 1759 C CA . ILE A 1 226 ? 8.642 4.552 -6.671 1.00 94.19 226 ILE A CA 1
ATOM 1760 C C . ILE A 1 226 ? 7.613 4.179 -7.728 1.00 94.19 226 ILE A C 1
ATOM 1762 O O . ILE A 1 226 ? 6.451 3.956 -7.410 1.00 94.19 226 ILE A O 1
ATOM 1766 N N . THR A 1 227 ? 8.045 4.035 -8.974 1.00 94.81 227 THR A N 1
ATOM 1767 C CA . THR A 1 227 ? 7.237 3.498 -10.072 1.00 94.81 227 THR A CA 1
ATOM 1768 C C . THR A 1 227 ? 7.811 2.158 -10.503 1.00 94.81 227 THR A C 1
ATOM 1770 O O . THR A 1 227 ? 9.002 2.051 -10.793 1.00 94.81 227 THR A O 1
ATOM 1773 N N . ARG A 1 228 ? 6.978 1.119 -10.532 1.00 94.50 228 ARG A N 1
ATOM 1774 C CA . ARG A 1 228 ? 7.371 -0.238 -10.936 1.00 94.50 228 ARG A CA 1
ATOM 1775 C C . ARG A 1 228 ? 6.693 -0.598 -12.260 1.00 94.50 228 ARG A C 1
ATOM 1777 O O . ARG A 1 228 ? 5.545 -0.199 -12.456 1.00 94.50 228 ARG A O 1
ATOM 1784 N N . PRO A 1 229 ? 7.327 -1.407 -13.125 1.00 94.81 229 PRO A N 1
ATOM 1785 C CA . PRO A 1 229 ? 6.732 -1.820 -14.399 1.00 94.81 229 PRO A CA 1
ATOM 1786 C C . PRO A 1 229 ? 5.400 -2.558 -14.219 1.00 94.81 229 PRO A C 1
ATOM 1788 O O . PRO A 1 229 ? 4.524 -2.462 -15.067 1.00 94.81 229 PRO A O 1
ATOM 1791 N N . ASN A 1 230 ? 5.233 -3.286 -13.114 1.00 91.81 230 ASN A N 1
ATOM 1792 C CA . ASN A 1 230 ? 4.103 -4.180 -12.887 1.00 91.81 230 ASN A CA 1
ATOM 1793 C C . ASN A 1 230 ? 2.982 -3.573 -12.028 1.00 91.81 230 ASN A C 1
ATOM 1795 O O . ASN A 1 230 ? 1.814 -3.808 -12.294 1.00 91.81 230 ASN A O 1
ATOM 1799 N N . THR A 1 231 ? 3.307 -2.798 -10.992 1.00 87.38 231 THR A N 1
ATOM 1800 C CA . THR A 1 231 ? 2.289 -2.225 -10.084 1.00 87.38 231 THR A CA 1
ATOM 1801 C C . THR A 1 231 ? 2.056 -0.735 -10.287 1.00 87.38 231 THR A C 1
ATOM 1803 O O . THR A 1 231 ? 1.269 -0.151 -9.549 1.00 87.38 231 THR A O 1
ATOM 1806 N N . GLY A 1 232 ? 2.784 -0.113 -11.210 1.00 89.88 232 GLY A N 1
ATOM 1807 C CA . GLY A 1 232 ? 2.746 1.322 -11.427 1.00 89.88 232 GLY A CA 1
ATOM 1808 C C . GLY A 1 232 ? 3.324 2.110 -10.258 1.00 89.88 232 GLY A C 1
ATOM 1809 O O . GLY A 1 232 ? 4.284 1.675 -9.610 1.00 89.88 232 GLY A O 1
ATOM 1810 N N . ILE A 1 233 ? 2.767 3.298 -10.035 1.00 87.62 233 ILE A N 1
ATOM 1811 C CA . ILE A 1 233 ? 3.213 4.227 -8.996 1.00 87.62 233 ILE A CA 1
ATOM 1812 C C . ILE A 1 233 ? 2.828 3.665 -7.625 1.00 87.62 233 ILE A C 1
ATOM 1814 O O . ILE A 1 233 ? 1.683 3.303 -7.368 1.00 87.62 233 ILE A O 1
ATOM 1818 N N . SER A 1 234 ? 3.811 3.581 -6.740 1.00 83.19 234 SER A N 1
ATOM 1819 C CA . SER A 1 234 ? 3.629 3.202 -5.348 1.00 83.19 234 SER A CA 1
ATOM 1820 C C . SER A 1 234 ? 2.833 4.291 -4.625 1.00 83.19 234 SER A C 1
ATOM 1822 O O . SER A 1 234 ? 3.262 5.444 -4.658 1.00 83.19 234 SER A O 1
ATOM 1824 N N . PRO A 1 235 ? 1.736 3.955 -3.923 1.00 75.00 235 PRO A N 1
ATOM 1825 C CA . PRO A 1 235 ? 1.028 4.923 -3.084 1.00 75.00 235 PRO A CA 1
ATOM 1826 C C . PRO A 1 235 ? 1.842 5.305 -1.839 1.00 75.00 235 PRO A C 1
ATOM 1828 O O . PRO A 1 235 ? 1.546 6.296 -1.182 1.00 75.00 235 PRO A O 1
ATOM 1831 N N . PHE A 1 236 ? 2.863 4.509 -1.509 1.00 80.38 236 PHE A N 1
ATOM 1832 C CA . PHE A 1 236 ? 3.783 4.765 -0.411 1.00 80.38 236 PHE A CA 1
ATOM 1833 C C . PHE A 1 236 ? 5.107 5.301 -0.938 1.00 80.38 236 PHE A C 1
ATOM 1835 O O . PHE A 1 236 ? 5.658 4.773 -1.913 1.00 80.38 236 PHE A O 1
ATOM 1842 N N . GLU A 1 237 ? 5.611 6.308 -0.239 1.00 85.44 237 GLU A N 1
ATOM 1843 C CA . GLU A 1 237 ? 6.938 6.871 -0.439 1.00 85.44 237 GLU A CA 1
ATOM 1844 C C . GLU A 1 237 ? 7.999 5.906 0.110 1.00 85.44 237 GLU A C 1
ATOM 1846 O O . GLU A 1 237 ? 7.784 5.222 1.113 1.00 85.44 237 GLU A O 1
ATOM 1851 N N . GLU A 1 238 ? 9.143 5.827 -0.564 1.00 86.94 238 GLU A N 1
ATOM 1852 C CA . GLU A 1 238 ? 10.285 5.024 -0.130 1.00 86.94 238 GLU A CA 1
ATOM 1853 C C . GLU A 1 238 ? 11.394 5.950 0.368 1.00 86.94 238 GLU A C 1
ATOM 1855 O O . GLU A 1 238 ? 11.752 6.939 -0.278 1.00 86.94 238 GLU A O 1
ATOM 1860 N N . GLU A 1 239 ? 11.961 5.612 1.520 1.00 90.94 239 GLU A N 1
ATOM 1861 C CA . GLU A 1 239 ? 13.083 6.343 2.089 1.00 90.94 239 GLU A CA 1
ATOM 1862 C C . GLU A 1 239 ? 14.374 6.077 1.301 1.00 90.94 239 GLU A C 1
ATOM 1864 O O . GLU A 1 239 ? 14.671 4.951 0.888 1.00 90.94 239 GLU A O 1
ATOM 1869 N N . LYS A 1 240 ? 15.195 7.115 1.139 1.00 91.50 240 LYS A N 1
ATOM 1870 C CA . LYS A 1 240 ? 16.473 7.070 0.423 1.00 91.50 240 LYS A CA 1
ATOM 1871 C C . LYS A 1 240 ? 17.399 5.968 0.940 1.00 91.50 240 LYS A C 1
ATOM 1873 O O . LYS A 1 240 ? 17.995 5.253 0.137 1.00 91.50 240 LYS A O 1
ATOM 1878 N N . SER A 1 241 ? 17.529 5.832 2.259 1.00 90.00 241 SER A N 1
ATOM 1879 C CA . SER A 1 241 ? 18.378 4.815 2.897 1.00 90.00 241 SER A CA 1
ATOM 1880 C C . SER A 1 241 ? 17.940 3.399 2.486 1.00 90.00 241 SER A C 1
ATOM 1882 O O . SER A 1 241 ? 18.753 2.592 2.030 1.00 90.00 241 SER A O 1
ATOM 1884 N N . ASN A 1 242 ? 16.634 3.134 2.534 1.00 91.19 242 ASN A N 1
ATOM 1885 C CA . ASN A 1 242 ? 16.012 1.869 2.163 1.00 91.19 242 ASN A CA 1
ATOM 1886 C C . ASN A 1 242 ? 16.139 1.557 0.665 1.00 91.19 242 ASN A C 1
ATOM 1888 O O . ASN A 1 242 ? 16.488 0.425 0.298 1.00 91.19 242 ASN A O 1
ATOM 1892 N N . LEU A 1 243 ? 15.918 2.556 -0.194 1.00 92.88 243 LEU A N 1
ATOM 1893 C CA . LEU A 1 243 ? 16.106 2.446 -1.640 1.00 92.88 243 LEU A CA 1
ATOM 1894 C C . LEU A 1 243 ? 17.556 2.077 -1.976 1.00 92.88 243 LEU A C 1
ATOM 1896 O O . LEU A 1 243 ? 17.801 1.066 -2.638 1.00 92.88 243 LEU A O 1
ATOM 1900 N N . LEU A 1 244 ? 18.517 2.860 -1.478 1.00 93.88 244 LEU A N 1
ATOM 1901 C CA . LEU A 1 244 ? 19.942 2.685 -1.772 1.00 93.88 244 LEU A CA 1
ATOM 1902 C C . LEU A 1 244 ? 20.532 1.428 -1.132 1.00 93.88 244 LEU A C 1
ATOM 1904 O O . LEU A 1 244 ? 21.531 0.905 -1.624 1.00 93.88 244 LEU A O 1
ATOM 1908 N N . ASN A 1 245 ? 19.929 0.904 -0.065 1.00 94.12 245 ASN A N 1
ATOM 1909 C CA . ASN A 1 245 ? 20.321 -0.386 0.491 1.00 94.12 245 ASN A CA 1
ATOM 1910 C C . ASN A 1 245 ? 20.003 -1.528 -0.493 1.00 94.12 245 ASN A C 1
ATOM 1912 O O . ASN A 1 245 ? 20.852 -2.382 -0.752 1.00 94.12 245 ASN A O 1
ATOM 1916 N N . LYS A 1 246 ? 18.807 -1.511 -1.098 1.00 94.25 246 LYS A N 1
ATOM 1917 C CA . LYS A 1 246 ? 18.279 -2.612 -1.925 1.00 94.25 246 LYS A CA 1
ATOM 1918 C C . LYS A 1 246 ? 18.616 -2.494 -3.417 1.00 94.25 246 LYS A C 1
ATOM 1920 O O . LYS A 1 246 ? 18.704 -3.524 -4.091 1.00 94.25 246 LYS A O 1
ATOM 1925 N N . TYR A 1 247 ? 18.812 -1.279 -3.927 1.00 97.06 247 TYR A N 1
ATOM 1926 C CA . TYR A 1 247 ? 18.959 -0.994 -5.355 1.00 97.06 247 TYR A CA 1
ATOM 1927 C C . TYR A 1 247 ? 20.190 -0.135 -5.668 1.00 97.06 247 TYR A C 1
ATOM 1929 O O . TYR A 1 247 ? 20.738 0.540 -4.798 1.00 97.06 247 TYR A O 1
ATOM 1937 N N . ILE A 1 248 ? 20.623 -0.172 -6.928 1.00 96.44 248 ILE A N 1
ATOM 1938 C CA . ILE A 1 248 ? 21.681 0.669 -7.500 1.00 96.44 248 ILE A CA 1
ATOM 1939 C C . ILE A 1 248 ? 21.079 1.459 -8.660 1.00 96.44 248 ILE A C 1
ATOM 1941 O O . ILE A 1 248 ? 20.330 0.894 -9.455 1.00 96.44 248 ILE A O 1
ATOM 1945 N N . CYS A 1 249 ? 21.399 2.752 -8.737 1.00 96.31 249 CYS A N 1
ATOM 1946 C CA . CYS A 1 249 ? 21.011 3.598 -9.863 1.00 96.31 249 CYS A CA 1
ATOM 1947 C C . CYS A 1 249 ? 21.792 3.179 -11.112 1.00 96.31 249 CYS A C 1
ATOM 1949 O O . CYS A 1 249 ? 23.010 3.004 -11.045 1.00 96.31 249 CYS A O 1
ATOM 1951 N N . ILE A 1 250 ? 21.093 3.009 -12.229 1.00 96.62 250 ILE A N 1
ATOM 1952 C CA . ILE A 1 250 ? 21.661 2.573 -13.503 1.00 96.62 250 ILE A CA 1
ATOM 1953 C C . ILE A 1 250 ? 21.259 3.531 -14.636 1.00 96.62 250 ILE A C 1
ATOM 1955 O O . ILE A 1 250 ? 20.194 4.156 -14.569 1.00 96.62 250 ILE A O 1
ATOM 1959 N N . PRO A 1 251 ? 22.080 3.654 -15.693 1.00 95.19 251 PRO A N 1
ATOM 1960 C CA . PRO A 1 251 ? 21.718 4.414 -16.884 1.00 95.19 251 PRO A CA 1
ATOM 1961 C C . PRO A 1 251 ? 20.412 3.915 -17.515 1.00 95.19 251 PRO A C 1
ATOM 1963 O O . PRO A 1 251 ? 20.138 2.716 -17.536 1.00 95.19 251 PRO A O 1
ATOM 1966 N N . SER A 1 252 ? 19.628 4.823 -18.108 1.00 94.25 252 SER A N 1
ATOM 1967 C CA . SER A 1 252 ? 18.363 4.472 -18.776 1.00 94.25 252 SER A CA 1
ATOM 1968 C C . SER A 1 252 ? 18.536 3.392 -19.852 1.00 94.25 252 SER A C 1
ATOM 1970 O O . SER A 1 252 ? 17.691 2.512 -19.963 1.00 94.25 252 SER A O 1
ATOM 1972 N N . LYS A 1 253 ? 19.652 3.411 -20.593 1.00 92.81 253 LYS A N 1
ATOM 1973 C CA . LYS A 1 253 ? 19.957 2.405 -21.625 1.00 92.81 253 LYS A CA 1
ATOM 1974 C C . LYS A 1 253 ? 20.065 0.987 -21.051 1.00 92.81 253 LYS A C 1
ATOM 1976 O O . LYS A 1 253 ? 19.563 0.046 -21.654 1.00 92.81 253 LYS A O 1
ATOM 1981 N N . ASP A 1 254 ? 20.647 0.849 -19.863 1.00 94.56 254 ASP A N 1
ATOM 1982 C CA . ASP A 1 254 ? 20.855 -0.450 -19.212 1.00 94.56 254 ASP A CA 1
ATOM 1983 C C . ASP A 1 254 ? 19.577 -0.953 -18.520 1.00 94.56 254 ASP A C 1
ATOM 1985 O O . ASP A 1 254 ? 19.411 -2.149 -18.268 1.00 94.56 254 ASP A O 1
ATOM 1989 N N . ALA A 1 255 ? 18.657 -0.038 -18.202 1.00 95.81 255 ALA A N 1
ATOM 1990 C CA . ALA A 1 255 ? 17.392 -0.355 -17.555 1.00 95.81 255 ALA A CA 1
ATOM 1991 C C . ALA A 1 255 ? 16.324 -0.862 -18.533 1.00 95.81 255 ALA A C 1
ATOM 1993 O O . ALA A 1 255 ? 15.473 -1.651 -18.123 1.00 95.81 255 ALA A O 1
ATOM 1994 N N . GLU A 1 256 ? 16.360 -0.437 -19.799 1.00 96.94 256 GLU A N 1
ATOM 1995 C CA . GLU A 1 256 ? 15.291 -0.677 -20.777 1.00 96.94 256 GLU A CA 1
ATOM 1996 C C . GLU A 1 256 ? 14.956 -2.162 -20.947 1.00 96.94 256 GLU A C 1
ATOM 1998 O O . GLU A 1 256 ? 13.803 -2.570 -20.780 1.00 96.94 256 GLU A O 1
ATOM 2003 N N . ALA A 1 257 ? 15.968 -2.981 -21.245 1.00 95.75 257 ALA A N 1
ATOM 2004 C CA . ALA A 1 257 ? 15.774 -4.406 -21.488 1.00 95.75 257 ALA A CA 1
ATOM 2005 C C . ALA A 1 257 ? 15.188 -5.106 -20.251 1.00 95.75 257 ALA A C 1
ATOM 2007 O O . ALA A 1 257 ? 14.214 -5.853 -20.348 1.00 95.75 257 ALA A O 1
ATOM 2008 N N . GLY A 1 258 ? 15.733 -4.810 -19.068 1.00 94.44 258 GLY A N 1
ATOM 2009 C CA . GLY A 1 258 ? 15.256 -5.368 -17.805 1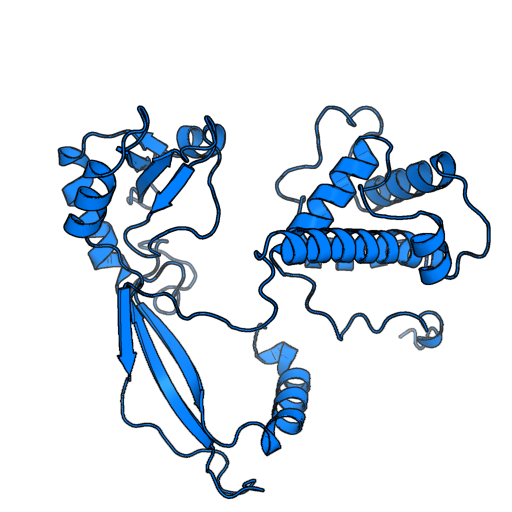.00 94.44 258 GLY A CA 1
ATOM 2010 C C . GLY A 1 258 ? 13.838 -4.927 -17.443 1.00 94.44 258 GLY A C 1
ATOM 2011 O O . GLY A 1 258 ? 13.026 -5.744 -16.999 1.00 94.44 258 GLY A O 1
ATOM 2012 N N . TRP A 1 259 ? 13.512 -3.658 -17.694 1.00 96.75 259 TRP A N 1
ATOM 2013 C CA . TRP A 1 259 ? 12.172 -3.113 -17.497 1.00 96.75 259 TRP A CA 1
ATOM 2014 C C . TRP A 1 259 ? 11.149 -3.811 -18.387 1.00 96.75 259 TRP A C 1
ATOM 2016 O O . TRP A 1 2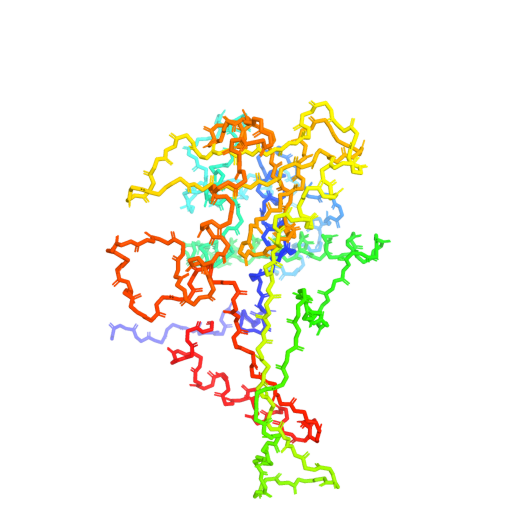59 ? 10.128 -4.272 -17.876 1.00 96.75 259 TRP A O 1
ATOM 2026 N N . LYS A 1 260 ? 11.424 -3.923 -19.694 1.00 96.44 260 LYS A N 1
ATOM 2027 C CA . LYS A 1 260 ? 10.530 -4.567 -20.672 1.00 96.44 260 LYS A CA 1
ATOM 2028 C C . LYS A 1 260 ? 10.309 -6.043 -20.339 1.00 96.44 260 LYS A C 1
ATOM 2030 O O . LYS A 1 260 ? 9.163 -6.475 -20.235 1.00 96.44 260 LYS A O 1
ATOM 2035 N N . VAL A 1 261 ? 11.377 -6.780 -20.021 1.00 93.75 261 VAL A N 1
ATOM 2036 C CA . VAL A 1 261 ? 11.275 -8.185 -19.588 1.00 93.75 261 VAL A CA 1
ATOM 2037 C C . VAL A 1 261 ? 10.430 -8.320 -18.319 1.00 93.75 261 VAL A C 1
ATOM 2039 O O . VAL A 1 261 ? 9.565 -9.194 -18.239 1.00 93.75 261 VAL A O 1
ATOM 2042 N N . GLN A 1 262 ? 10.635 -7.460 -17.315 1.00 93.88 262 GLN A N 1
ATOM 2043 C CA . GLN A 1 262 ? 9.818 -7.489 -16.100 1.00 93.88 262 GLN A CA 1
ATOM 2044 C C . GLN A 1 262 ? 8.357 -7.120 -16.395 1.00 93.88 262 GLN A C 1
ATOM 2046 O O . GLN A 1 262 ? 7.455 -7.785 -15.882 1.00 93.88 262 GLN A O 1
ATOM 2051 N N . TYR A 1 263 ? 8.114 -6.100 -17.219 1.00 94.94 263 TYR A N 1
ATOM 2052 C CA . TYR A 1 263 ? 6.788 -5.629 -17.625 1.00 94.94 263 TYR A CA 1
ATOM 2053 C C . TYR A 1 263 ? 5.975 -6.712 -18.344 1.00 94.94 263 TYR A C 1
ATOM 2055 O O . TYR A 1 263 ? 4.797 -6.907 -18.036 1.00 94.94 263 TYR A O 1
ATOM 2063 N N . GLU A 1 264 ? 6.600 -7.443 -19.265 1.00 93.50 264 GLU A N 1
ATOM 2064 C CA . GLU A 1 264 ? 5.970 -8.541 -20.003 1.00 93.50 264 GLU A CA 1
ATOM 2065 C C . GLU A 1 264 ? 5.739 -9.756 -19.109 1.00 93.50 264 GLU A C 1
ATOM 2067 O O . GLU A 1 264 ? 4.626 -10.273 -19.030 1.00 93.50 264 GLU A O 1
ATOM 2072 N N . ARG A 1 265 ? 6.763 -10.187 -18.363 1.00 90.50 265 ARG A N 1
ATOM 2073 C CA . ARG A 1 265 ? 6.663 -11.388 -17.522 1.00 90.50 265 ARG A CA 1
ATOM 2074 C C . ARG A 1 265 ? 5.606 -11.251 -16.435 1.00 90.50 265 ARG A C 1
ATOM 2076 O O . ARG A 1 265 ? 4.995 -12.238 -16.037 1.00 90.50 265 ARG A O 1
ATOM 2083 N N . THR A 1 266 ? 5.447 -10.048 -15.895 1.00 91.50 266 THR A N 1
ATOM 2084 C CA . THR A 1 266 ? 4.507 -9.798 -14.800 1.00 91.50 266 THR A CA 1
ATOM 2085 C C . THR A 1 266 ? 3.074 -9.607 -15.268 1.00 91.50 266 THR A C 1
ATOM 2087 O O . THR A 1 266 ? 2.217 -9.465 -14.403 1.00 91.50 266 THR A O 1
ATOM 2090 N N . LEU A 1 267 ? 2.791 -9.655 -16.579 1.00 90.69 267 LEU A N 1
ATOM 2091 C CA . LEU A 1 267 ? 1.432 -9.594 -17.124 1.00 90.69 267 LEU A CA 1
ATOM 2092 C C . LEU A 1 267 ? 0.488 -10.529 -16.353 1.00 90.69 267 LEU A C 1
ATOM 2094 O O . LEU A 1 267 ? -0.418 -10.062 -15.668 1.00 90.69 267 LEU A O 1
ATOM 2098 N N . ASP A 1 268 ? 0.790 -11.827 -16.371 1.00 84.44 268 ASP A N 1
ATOM 2099 C CA . ASP A 1 268 ? -0.012 -12.895 -15.767 1.00 84.44 268 ASP A CA 1
ATOM 2100 C C . ASP A 1 268 ? 0.754 -13.729 -14.717 1.00 84.44 268 ASP A C 1
ATOM 2102 O O . ASP A 1 268 ? 0.173 -14.603 -14.062 1.00 84.44 268 ASP A O 1
ATOM 2106 N N . ARG A 1 269 ? 2.054 -13.456 -14.508 1.00 86.38 269 ARG A N 1
ATOM 2107 C CA . ARG A 1 269 ? 2.910 -14.194 -13.558 1.00 86.38 269 ARG A CA 1
ATOM 2108 C C . ARG A 1 269 ? 3.357 -13.341 -12.382 1.00 86.38 269 ARG A C 1
ATOM 2110 O O . ARG A 1 269 ? 3.582 -12.140 -12.494 1.00 86.38 269 ARG A O 1
ATOM 2117 N N . CYS A 1 270 ? 3.555 -13.993 -11.240 1.00 87.44 270 CYS A N 1
ATOM 2118 C CA . CYS A 1 270 ? 4.035 -13.316 -10.042 1.00 87.44 270 CYS A CA 1
ATOM 2119 C C . CYS A 1 270 ? 5.491 -12.822 -10.156 1.00 87.44 270 CYS A C 1
ATOM 2121 O O . CYS A 1 270 ? 6.324 -13.338 -10.918 1.00 87.44 270 CYS A O 1
ATOM 2123 N N . ILE A 1 271 ? 5.837 -11.861 -9.299 1.00 87.12 271 ILE A N 1
ATOM 2124 C CA . ILE A 1 271 ? 7.199 -11.310 -9.214 1.00 87.12 271 ILE A CA 1
ATOM 2125 C C . ILE A 1 271 ? 8.230 -12.305 -8.659 1.00 87.12 271 ILE A C 1
ATOM 2127 O O . ILE A 1 271 ? 9.410 -12.190 -8.976 1.00 87.12 271 ILE A O 1
ATOM 2131 N N . HIS A 1 272 ? 7.798 -13.328 -7.911 1.00 83.38 272 HIS A N 1
ATOM 2132 C CA . HIS A 1 272 ? 8.682 -14.289 -7.234 1.00 83.38 272 HIS A CA 1
ATOM 2133 C C . HIS A 1 272 ? 9.507 -15.186 -8.170 1.00 83.38 272 HIS A C 1
ATOM 2135 O O . HIS A 1 272 ? 10.427 -15.857 -7.701 1.00 83.38 272 HIS A O 1
ATOM 2141 N N . GLY A 1 273 ? 9.158 -15.243 -9.457 1.00 78.38 273 GLY A N 1
ATOM 2142 C CA . GLY A 1 273 ? 9.904 -16.004 -10.454 1.00 78.38 273 GLY A CA 1
ATOM 2143 C C . GLY A 1 273 ? 9.694 -17.515 -10.389 1.00 78.38 273 GLY A C 1
ATOM 2144 O O . GLY A 1 273 ? 8.722 -18.018 -9.816 1.00 78.38 273 GLY A O 1
ATOM 2145 N N . ILE A 1 274 ? 10.625 -18.237 -11.012 1.00 75.00 274 ILE A N 1
ATOM 2146 C CA . ILE A 1 274 ? 10.617 -19.700 -11.115 1.00 75.00 274 ILE A CA 1
ATOM 2147 C C . ILE A 1 274 ? 10.744 -20.295 -9.703 1.00 75.00 274 ILE A C 1
ATOM 2149 O O . ILE A 1 274 ? 11.561 -19.853 -8.902 1.00 75.00 274 ILE A O 1
ATOM 2153 N N . GLY A 1 275 ? 9.885 -21.256 -9.347 1.00 75.19 275 GLY A N 1
ATOM 2154 C CA . GLY A 1 275 ? 9.863 -21.862 -8.008 1.00 75.19 275 GLY A CA 1
ATOM 2155 C C . GLY A 1 275 ? 9.080 -21.070 -6.952 1.00 75.19 275 GLY A C 1
ATOM 2156 O O . GLY A 1 275 ? 9.384 -21.155 -5.759 1.00 75.19 275 GLY A O 1
ATOM 2157 N N . CYS A 1 276 ? 8.113 -20.231 -7.344 1.00 80.19 276 CYS A N 1
ATOM 2158 C CA . CYS A 1 276 ? 7.148 -19.661 -6.400 1.00 80.19 276 CYS A CA 1
ATOM 2159 C C . CYS A 1 276 ? 6.413 -20.781 -5.638 1.00 80.19 276 CYS A C 1
ATOM 2161 O O . CYS A 1 276 ? 5.869 -21.685 -6.265 1.00 80.19 276 CYS A O 1
ATOM 2163 N N . LYS A 1 277 ? 6.337 -20.695 -4.299 1.00 79.69 277 LYS A N 1
ATOM 2164 C CA . LYS A 1 277 ? 5.664 -21.705 -3.455 1.00 79.69 277 LYS A CA 1
ATOM 2165 C C . LYS A 1 277 ? 4.188 -21.906 -3.825 1.00 79.69 277 LYS A C 1
ATOM 2167 O O . LYS A 1 277 ? 3.670 -23.003 -3.690 1.00 79.69 277 LYS A O 1
ATOM 2172 N N . ARG A 1 278 ? 3.530 -20.846 -4.311 1.00 76.50 278 ARG A N 1
ATOM 2173 C CA . ARG A 1 278 ? 2.131 -20.852 -4.773 1.00 76.50 278 ARG A CA 1
ATOM 2174 C C . ARG A 1 278 ? 2.002 -21.072 -6.295 1.00 76.50 278 ARG A C 1
ATOM 2176 O O . ARG A 1 278 ? 0.911 -20.973 -6.836 1.00 76.50 278 ARG A O 1
ATOM 2183 N N . SER A 1 279 ? 3.107 -21.365 -6.991 1.00 74.94 279 SER A N 1
ATOM 2184 C CA . SER A 1 279 ? 3.167 -21.730 -8.417 1.00 74.94 279 SER A CA 1
ATOM 2185 C C . SER A 1 279 ? 2.235 -20.882 -9.313 1.00 74.94 279 SER A C 1
ATOM 2187 O O . SER A 1 279 ? 2.274 -19.652 -9.242 1.00 74.94 279 SER A O 1
ATOM 2189 N N . LYS A 1 280 ? 1.402 -21.521 -10.150 1.00 73.31 280 LYS A N 1
ATOM 2190 C CA . LYS A 1 280 ? 0.506 -20.893 -11.139 1.00 73.31 280 LYS A CA 1
ATOM 2191 C C . LYS A 1 280 ? -0.643 -20.064 -10.542 1.00 73.31 280 LYS A C 1
ATOM 2193 O O . LYS A 1 280 ? -1.226 -19.259 -11.266 1.00 73.31 280 LYS A O 1
ATOM 2198 N N . THR A 1 281 ? -0.975 -20.234 -9.260 1.00 81.38 281 THR A N 1
ATOM 2199 C CA . THR A 1 281 ? -2.067 -19.490 -8.601 1.00 81.38 281 THR A CA 1
ATOM 2200 C C . THR A 1 281 ? -1.585 -18.206 -7.925 1.00 81.38 281 THR A C 1
ATOM 2202 O O . THR A 1 281 ? -2.392 -17.377 -7.512 1.00 81.38 281 THR A O 1
ATOM 2205 N N . CYS A 1 282 ? -0.269 -17.986 -7.832 1.00 82.25 282 CYS A N 1
ATOM 2206 C CA . CYS A 1 282 ? 0.273 -16.760 -7.261 1.00 82.25 282 CYS A CA 1
ATOM 2207 C C . CYS A 1 282 ? 0.010 -15.557 -8.179 1.00 82.25 282 CYS A C 1
ATOM 2209 O O . CYS A 1 282 ? 0.572 -15.473 -9.270 1.00 82.25 282 CYS A O 1
ATOM 2211 N N . ARG A 1 283 ? -0.775 -14.588 -7.695 1.00 82.50 283 ARG A N 1
ATOM 2212 C CA . ARG A 1 283 ? -1.019 -13.297 -8.365 1.00 82.50 283 ARG A CA 1
ATOM 2213 C C . ARG A 1 283 ? -0.229 -12.125 -7.763 1.00 82.50 283 ARG A C 1
ATOM 2215 O O . ARG A 1 283 ? -0.442 -10.969 -8.114 1.00 82.50 283 ARG A O 1
ATOM 2222 N N . VAL A 1 284 ? 0.694 -12.404 -6.836 1.00 82.94 284 VAL A N 1
ATOM 2223 C CA . VAL A 1 284 ? 1.454 -11.360 -6.129 1.00 82.94 284 VAL A CA 1
ATOM 2224 C C . VAL A 1 284 ? 2.341 -10.593 -7.105 1.00 82.94 284 VAL A C 1
ATOM 2226 O O . VAL A 1 284 ? 3.239 -11.162 -7.732 1.00 82.94 284 VAL A O 1
ATOM 2229 N N . GLY A 1 285 ? 2.096 -9.286 -7.196 1.00 83.06 285 GLY A N 1
ATOM 2230 C CA . GLY A 1 285 ? 2.811 -8.391 -8.097 1.00 83.06 285 GLY A CA 1
ATOM 2231 C C . GLY A 1 285 ? 2.520 -8.644 -9.579 1.00 83.06 285 GLY A C 1
ATOM 2232 O O . GLY A 1 285 ? 3.316 -8.218 -10.412 1.00 83.06 285 GLY A O 1
ATOM 2233 N N . CYS A 1 286 ? 1.422 -9.324 -9.918 1.00 89.25 286 CYS A N 1
ATOM 2234 C CA . CYS A 1 286 ? 0.938 -9.341 -11.293 1.00 89.25 286 CYS A CA 1
ATOM 2235 C C . CYS A 1 286 ? 0.500 -7.939 -11.723 1.00 89.25 286 CYS A C 1
ATOM 2237 O O . CYS A 1 286 ? 0.031 -7.130 -10.915 1.00 89.25 286 CYS A O 1
ATOM 2239 N N . ARG A 1 287 ? 0.681 -7.679 -13.011 1.00 91.31 287 ARG A N 1
ATOM 2240 C CA . ARG A 1 287 ? 0.365 -6.423 -13.669 1.00 91.31 287 ARG A CA 1
ATOM 2241 C C . ARG A 1 287 ? -1.127 -6.284 -13.895 1.00 91.31 287 ARG A C 1
ATOM 2243 O O . ARG A 1 287 ? -1.687 -5.219 -13.629 1.00 91.31 287 ARG A O 1
ATOM 2250 N N . THR A 1 288 ? -1.756 -7.382 -14.316 1.00 88.94 288 THR A N 1
ATOM 2251 C CA . THR A 1 288 ? -3.206 -7.455 -14.422 1.00 88.94 288 THR A CA 1
ATOM 2252 C C . THR A 1 288 ? -3.838 -8.074 -13.187 1.00 88.94 288 THR A C 1
ATOM 2254 O O . THR A 1 288 ? -3.409 -9.140 -12.736 1.00 88.94 288 THR A O 1
ATOM 2257 N N . THR A 1 289 ? -4.891 -7.434 -12.688 1.00 85.69 289 THR A N 1
ATOM 2258 C CA . THR A 1 289 ? -5.730 -7.948 -11.604 1.00 85.69 289 THR A CA 1
ATOM 2259 C C . THR A 1 289 ? -7.186 -7.948 -12.050 1.00 85.69 289 THR A C 1
ATOM 2261 O O . THR A 1 289 ? -7.679 -6.946 -12.576 1.00 85.69 289 THR A O 1
ATOM 2264 N N . GLU A 1 290 ? -7.871 -9.067 -11.824 1.00 86.88 290 GLU A N 1
ATOM 2265 C CA . GLU A 1 290 ? -9.319 -9.164 -11.993 1.00 86.88 290 GLU A CA 1
ATOM 2266 C C . GLU A 1 290 ? -10.016 -8.608 -10.747 1.00 86.88 290 GLU A C 1
ATOM 2268 O O . GLU A 1 290 ? -9.696 -8.994 -9.621 1.00 86.88 290 GLU A O 1
ATOM 2273 N N . ILE A 1 291 ? -10.944 -7.676 -10.951 1.00 86.25 291 ILE A N 1
ATOM 2274 C CA . ILE A 1 291 ? -11.776 -7.081 -9.906 1.00 86.25 291 ILE A CA 1
ATOM 2275 C C . ILE A 1 291 ? -13.225 -7.460 -10.188 1.00 86.25 291 ILE A C 1
ATOM 2277 O O . ILE A 1 291 ? -13.717 -7.308 -11.305 1.00 86.25 291 ILE A O 1
ATOM 2281 N N . HIS A 1 292 ? -13.920 -7.928 -9.159 1.00 87.75 292 HIS A N 1
ATOM 2282 C CA . HIS A 1 292 ? -15.335 -8.260 -9.220 1.00 87.75 292 HIS A CA 1
ATOM 2283 C C . HIS A 1 292 ? -16.142 -7.157 -8.543 1.00 87.75 292 HIS A C 1
ATOM 2285 O O . HIS A 1 292 ? -15.951 -6.892 -7.358 1.00 87.75 292 HIS A O 1
ATOM 2291 N N . LEU A 1 293 ? -17.049 -6.531 -9.287 1.00 85.12 293 LEU A N 1
ATOM 2292 C CA . LEU A 1 293 ? -17.921 -5.472 -8.795 1.00 85.12 293 LEU A CA 1
ATOM 2293 C C . LEU A 1 293 ? -19.374 -5.933 -8.788 1.00 85.12 293 LEU A C 1
ATOM 2295 O O . LEU A 1 293 ? -19.835 -6.588 -9.723 1.00 85.12 293 LEU A O 1
ATOM 2299 N N . LEU A 1 294 ? -20.101 -5.552 -7.742 1.00 85.00 294 LEU A N 1
ATOM 2300 C CA . LEU A 1 294 ? -21.557 -5.602 -7.720 1.00 85.00 294 LEU A CA 1
ATOM 2301 C C . LEU A 1 294 ? -22.088 -4.186 -7.949 1.00 85.00 294 LEU A C 1
ATOM 2303 O O . LEU A 1 294 ? -21.746 -3.261 -7.216 1.00 85.00 294 LEU A O 1
ATOM 2307 N N . CYS A 1 295 ? -22.909 -4.019 -8.979 1.00 79.06 295 CYS A N 1
ATOM 2308 C CA . CYS A 1 295 ? -23.455 -2.737 -9.416 1.00 79.06 295 CYS A CA 1
ATOM 2309 C C . CYS A 1 295 ? -24.991 -2.775 -9.426 1.00 79.06 295 CYS A C 1
ATOM 2311 O O . CYS A 1 295 ? -25.599 -3.844 -9.441 1.00 79.06 295 CYS A O 1
ATOM 2313 N N . GLY A 1 296 ? -25.635 -1.607 -9.467 1.00 81.31 296 GLY A N 1
ATOM 2314 C CA . GLY A 1 296 ? -27.097 -1.498 -9.515 1.00 81.31 296 GLY A CA 1
ATOM 2315 C C . GLY A 1 296 ? -27.735 -1.478 -8.126 1.00 81.31 296 GLY A C 1
ATOM 2316 O O . GLY A 1 296 ? -27.229 -0.815 -7.222 1.00 81.31 296 GLY A O 1
ATOM 2317 N N . GLY A 1 297 ? -28.865 -2.172 -7.957 1.00 76.62 297 GLY A N 1
ATOM 2318 C CA . GLY A 1 297 ? -29.665 -2.160 -6.725 1.00 76.62 297 GLY A CA 1
ATOM 2319 C C . GLY A 1 297 ? -29.022 -2.918 -5.561 1.00 76.62 297 GLY A C 1
ATOM 2320 O O . GLY A 1 297 ? -29.531 -3.955 -5.153 1.00 76.62 297 GLY A O 1
ATOM 2321 N N . ILE A 1 298 ? -27.890 -2.435 -5.043 1.00 76.56 298 ILE A N 1
ATOM 2322 C CA . ILE A 1 298 ? -27.112 -3.117 -3.996 1.00 76.56 298 ILE A CA 1
ATOM 2323 C C . ILE A 1 298 ? -27.605 -2.806 -2.578 1.00 76.56 298 ILE A C 1
ATOM 2325 O O . ILE A 1 298 ? -27.543 -3.663 -1.702 1.00 76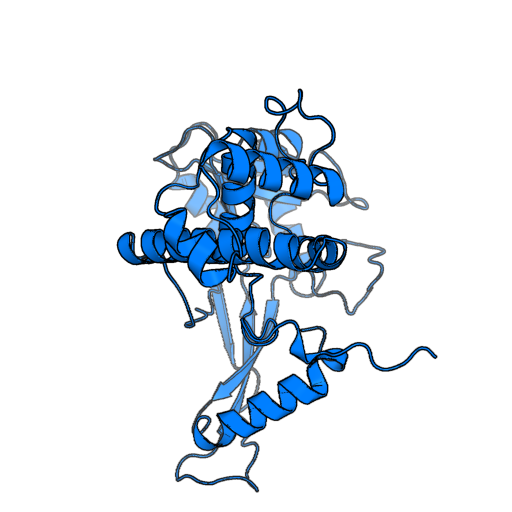.56 298 ILE A O 1
ATOM 2329 N N . ILE A 1 299 ? -28.138 -1.599 -2.355 1.00 74.75 299 ILE A N 1
ATOM 2330 C CA . ILE A 1 299 ? -28.537 -1.107 -1.025 1.00 74.75 299 ILE A CA 1
ATOM 2331 C C . ILE A 1 299 ? -29.519 -2.051 -0.311 1.00 74.75 299 ILE A C 1
ATOM 2333 O O . ILE A 1 299 ? -29.270 -2.377 0.848 1.00 74.75 299 ILE A O 1
ATOM 2337 N N . PRO A 1 300 ? -30.574 -2.582 -0.965 1.00 75.31 300 PRO A N 1
ATOM 2338 C CA . PRO A 1 300 ? -31.507 -3.498 -0.303 1.00 75.31 300 PRO A CA 1
ATOM 2339 C C . PRO A 1 300 ? -30.881 -4.837 0.116 1.00 75.31 300 PRO A C 1
ATOM 2341 O O . PRO A 1 300 ? -31.467 -5.559 0.921 1.00 75.31 300 PRO A O 1
ATOM 2344 N N . LEU A 1 301 ? -29.719 -5.186 -0.444 1.00 77.50 301 LEU A N 1
ATOM 2345 C CA . LEU A 1 301 ? -28.991 -6.421 -0.156 1.00 77.50 301 LEU A CA 1
ATOM 2346 C C . LEU A 1 301 ? -27.869 -6.217 0.866 1.00 77.50 301 LEU A C 1
ATOM 2348 O O . LEU A 1 301 ? -27.295 -7.206 1.317 1.00 77.50 301 LEU A O 1
ATOM 2352 N N . LEU A 1 302 ? -27.552 -4.974 1.245 1.00 79.31 302 LEU A N 1
ATOM 2353 C CA . LEU A 1 302 ? -26.342 -4.655 2.002 1.00 79.31 302 LEU A CA 1
ATOM 2354 C C . LEU A 1 302 ? -26.283 -5.395 3.345 1.00 79.31 302 LEU A C 1
ATOM 2356 O O . LEU A 1 302 ? -25.313 -6.098 3.600 1.00 79.31 302 LEU A O 1
ATOM 2360 N N . SER A 1 303 ? -27.363 -5.374 4.133 1.00 78.38 303 SER A N 1
ATOM 2361 C CA . SER A 1 303 ? -27.417 -6.086 5.422 1.00 78.38 303 SER A CA 1
ATOM 2362 C C . SER A 1 303 ? -27.267 -7.608 5.276 1.00 78.38 303 SER A C 1
ATOM 2364 O O . SER A 1 303 ? -26.685 -8.277 6.134 1.00 78.38 303 SER A O 1
ATOM 2366 N N . LEU A 1 304 ? -27.776 -8.185 4.179 1.00 82.75 304 LEU A N 1
ATOM 2367 C CA . LEU A 1 304 ? -27.626 -9.613 3.892 1.00 82.75 304 LEU A CA 1
ATOM 2368 C C . LEU A 1 304 ? -26.192 -9.944 3.461 1.00 82.75 304 LEU A C 1
ATOM 2370 O O . LEU A 1 304 ? -25.646 -10.963 3.892 1.00 82.75 304 LEU A O 1
ATOM 2374 N N . LEU A 1 305 ? -25.585 -9.090 2.634 1.00 81.12 305 LEU A N 1
ATOM 2375 C CA . LEU A 1 305 ? -24.194 -9.213 2.204 1.00 81.12 305 LEU A CA 1
ATOM 2376 C C . LEU A 1 305 ? -23.250 -9.110 3.404 1.00 81.12 305 LEU A C 1
ATOM 2378 O O . LEU A 1 305 ? -22.431 -10.005 3.587 1.00 81.12 305 LEU A O 1
ATOM 2382 N N . GLU A 1 306 ? -23.426 -8.109 4.267 1.00 80.94 306 GLU A N 1
ATOM 2383 C CA . GLU A 1 306 ? -22.667 -7.941 5.513 1.00 80.94 306 GLU A CA 1
ATOM 2384 C C . GLU A 1 306 ? -22.767 -9.182 6.402 1.00 80.94 306 GLU A C 1
ATOM 2386 O O . GLU A 1 306 ? -21.752 -9.756 6.797 1.00 80.94 306 GLU A O 1
ATOM 2391 N N . THR A 1 307 ? -23.988 -9.673 6.638 1.00 82.19 307 THR A N 1
ATOM 2392 C CA . THR A 1 307 ? -24.209 -10.887 7.436 1.00 82.19 307 THR A CA 1
ATOM 2393 C C . THR A 1 307 ? -23.535 -12.110 6.805 1.00 82.19 307 THR A C 1
ATOM 2395 O O . THR A 1 307 ? -22.987 -12.963 7.506 1.00 82.19 307 THR A O 1
ATOM 2398 N N . THR A 1 308 ? -23.570 -12.223 5.476 1.00 84.00 308 THR A N 1
ATOM 2399 C CA . THR A 1 308 ? -22.965 -13.346 4.747 1.00 84.00 308 THR A CA 1
ATOM 2400 C C . THR A 1 308 ? -21.442 -13.293 4.807 1.00 84.00 308 THR A C 1
ATOM 2402 O O . THR A 1 308 ? -20.818 -14.325 5.059 1.00 84.00 308 THR A O 1
ATOM 2405 N N . VAL A 1 309 ? -20.852 -12.107 4.629 1.00 80.62 309 VAL A N 1
ATOM 2406 C CA . VAL A 1 309 ? -19.410 -11.872 4.775 1.00 80.62 309 VAL A CA 1
ATOM 2407 C C . VAL A 1 309 ? -18.973 -12.200 6.198 1.00 80.62 309 VAL A C 1
ATOM 2409 O O . VAL A 1 309 ? -18.053 -12.993 6.364 1.00 80.62 309 VAL A O 1
ATOM 2412 N N . ALA A 1 310 ? -19.687 -11.714 7.217 1.00 76.06 310 ALA A N 1
ATOM 2413 C CA . ALA A 1 310 ? -19.387 -12.016 8.616 1.00 76.06 310 ALA A CA 1
ATOM 2414 C C . ALA A 1 310 ? -19.440 -13.526 8.912 1.00 76.06 310 ALA A C 1
ATOM 2416 O O . ALA A 1 310 ? -18.527 -14.076 9.526 1.00 76.06 310 ALA A O 1
ATOM 2417 N N . ARG A 1 311 ? -20.463 -14.240 8.415 1.00 82.44 311 ARG A N 1
ATOM 2418 C CA . ARG A 1 311 ? -20.571 -15.706 8.576 1.00 82.44 311 ARG A 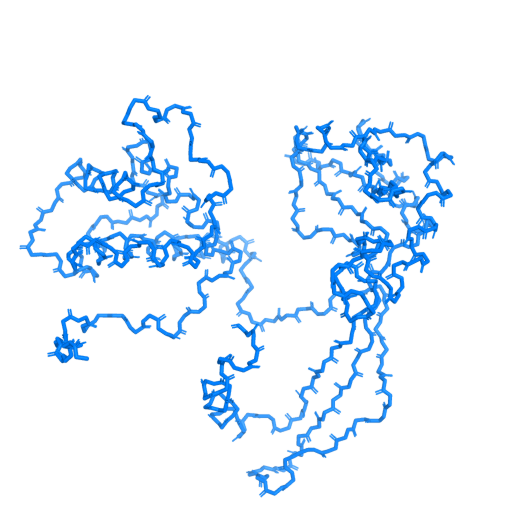CA 1
ATOM 2419 C C . ARG A 1 311 ? -19.464 -16.475 7.859 1.00 82.44 311 ARG A C 1
ATOM 2421 O O . ARG A 1 311 ? -19.105 -17.566 8.296 1.00 82.44 311 ARG A O 1
ATOM 2428 N N . ARG A 1 312 ? -18.967 -15.950 6.738 1.00 79.56 312 ARG A N 1
ATOM 2429 C CA . ARG A 1 312 ? -17.954 -16.601 5.896 1.00 79.56 312 ARG A CA 1
ATOM 2430 C C . ARG A 1 312 ? -16.551 -16.025 6.062 1.00 79.56 312 ARG A C 1
ATOM 2432 O O . ARG A 1 312 ? -15.663 -16.470 5.339 1.00 79.56 312 ARG A O 1
ATOM 2439 N N . ALA A 1 313 ? -16.324 -15.127 7.020 1.00 68.44 313 ALA A N 1
ATOM 2440 C CA . ALA A 1 313 ? -15.046 -14.440 7.218 1.00 68.44 313 ALA A CA 1
ATOM 2441 C C . ALA A 1 313 ? -13.858 -15.421 7.259 1.00 68.44 313 ALA A C 1
ATOM 2443 O O . ALA A 1 313 ? -12.913 -15.283 6.490 1.00 68.44 313 ALA A O 1
ATOM 2444 N N . ASN A 1 314 ? -13.987 -16.515 8.020 1.00 62.78 314 ASN A N 1
ATOM 2445 C CA . ASN A 1 314 ? -12.955 -17.555 8.143 1.00 62.78 314 ASN A CA 1
ATOM 2446 C C . ASN A 1 314 ? -12.623 -18.287 6.829 1.00 62.78 314 ASN A C 1
ATOM 2448 O O . ASN A 1 314 ? -11.547 -18.861 6.700 1.00 62.78 314 ASN A O 1
ATOM 2452 N N . SER A 1 315 ? -13.555 -18.316 5.873 1.00 68.50 315 SER A N 1
ATOM 2453 C CA . SER A 1 315 ? -13.384 -18.975 4.570 1.00 68.50 315 SER A CA 1
ATOM 2454 C C . SER A 1 315 ? -12.950 -18.025 3.455 1.00 68.50 315 SER A C 1
ATOM 2456 O O . SER A 1 315 ? -12.554 -18.490 2.390 1.00 68.50 315 SER A O 1
ATOM 2458 N N . LEU A 1 316 ? -13.057 -16.712 3.676 1.00 50.44 316 LEU A N 1
ATOM 2459 C CA . LEU A 1 316 ? -12.802 -15.694 2.658 1.00 50.44 316 LEU A CA 1
ATOM 2460 C C . LEU A 1 316 ? -11.367 -15.144 2.689 1.00 50.44 316 LEU A C 1
ATOM 2462 O O . LEU A 1 316 ? -11.041 -14.348 1.817 1.00 50.44 316 LEU A O 1
ATOM 2466 N N . GLU A 1 317 ? -10.518 -15.574 3.636 1.00 45.81 317 GLU A N 1
ATOM 2467 C CA . GLU A 1 317 ? -9.173 -15.000 3.867 1.00 45.81 317 GLU A CA 1
ATOM 2468 C C . GLU A 1 317 ? -9.184 -13.450 3.858 1.00 45.81 317 GLU A C 1
ATOM 2470 O O . GLU A 1 317 ? -8.238 -12.823 3.377 1.00 45.81 317 GLU A O 1
ATOM 2475 N N . LEU A 1 318 ? -10.284 -12.848 4.334 1.00 39.47 318 LEU A N 1
ATOM 2476 C CA . LEU A 1 318 ? -10.448 -11.401 4.497 1.00 39.47 318 LEU A CA 1
ATOM 2477 C C . LEU A 1 318 ? -9.801 -10.925 5.797 1.00 39.47 318 LEU A C 1
ATOM 2479 O O . LEU A 1 318 ? -9.912 -11.660 6.806 1.00 39.47 318 LEU A O 1
#

Secondary structure (DSSP, 8-state):
------GGG--S--TTS----SHHHHHHHHHHHHHHHTTSPPTT--HHHHHHHTT-SS---HHHHHHHHHHHHHHTTS-S-GGGGGT-S-TTTTT-HHHHHHHHTTS-HHHHHHHHHHHHHHHHHHHHHHHHTT---SS------SEEEEEEEEEEE-GGG--SSS-EEEEEEEEE----HHHHHHHHHH---TT-EEEEESS-BTTB--EEEEEE-TT-SSEEEEEETTTEEEEEEEEHHHHHHHEEEE-HHHHHHHHHHHHHHTTTS-TT-TT-TTGGG--TT-SEEEEEEEEES-GGGHHHHHHHHHHHHHHHT-

InterPro domains:
  IPR026741 Protein strawberry notch [PTHR12706] (1-313)
  IPR026937 Strawberry notch, helicase C domain [PF13871] (1-142)
  IPR057332 SBNO, alpha/beta domain [PF25373] (179-287)